Protein AF-A0A0K8VCQ6-F1 (afdb_monomer)

Secondary structure (DSSP, 8-state):
--B-----EEETTTS--EE-HHHHHHHHHHHS---S--EE-TT-BTTBEEBSSSS-EESSHHHHHHHHHHHT--TT--S---HHHHHHHHHSSPPPEEEEETTT-BEESSHHHHHHHHHHTTTT--S-EEEEES--EEE-SSSSBEES-HHHHHHHHHTT-GGGSB-TTT--B-SSHHHHHHHHHHH-TTGGGGHHHHS-HHHHHHHHTTPEEE-TTSBEEEGGGGTTSTHHHHTTHHHHHHHHHHHHHHHHS-------HHHHHHHHHHHTTTS-SS------S-SSGGGSSS-----S---------------

InterPro domains:
  IPR013087 Zinc finger C2H2-type [PS00028] (11-32)
  IPR013087 Zinc finger C2H2-type [SM00355] (9-32)
  IPR013087 Zinc finger C2H2-type [SM00355] (49-73)
  IPR013087 Zinc finger C2H2-type [SM00355] (138-160)

Sequence (315 aa):
MRFRISTQLKCAHCLSFVGNSLQLMEHMKEMHKATKYLAADPHATAAGLTCGHCPYRGQTLPHLAQHTARLRHKPFDLKTMSVAQLEKLKTIGTPLSYVQCLSCMELLADQSAFEEHVLERANECDMKSQKIVNKLIYACAFCPYSSQHEMAVLRHMIDHYSGFKRCCFCTQPQTTFNGYMQHCYSDHREEIKKFCTIYTIMEISKFLQQMLLIFPNGLTMDLYNLRLTNCLKEYGNKHIKQLYEEIQKTSQQPPIPRLSLGRLVAKKCSEAKISSAVTPQSASASTAAALQLAGNNVKDLQTVFKAQKIMKRRS

Foldseek 3Di:
DADEDFQWWAAQPPRPDIGGLVVNVVCCCPVVVDPDDATFPNPADQCWGAGSQERDIDNHPVVRRVVCVVVVDDRLAHHEDDPVNVVVVLVPDDFAKWKAFPQQRAIHRDDVRLVVVCVVVVVRGDPDIDIDTQAKKKAAPPDRHIDSDLLVNLQVLQQVDPCQQAAPPPRHGDRGNVRSLLCCVVPPVPVLVCVCVVVPLVNSLCSSQQMWIQHRNNHIDRSVSCVRYPVNVVPDPVSSVVVVVVSVVSSVDNDPPVPPVVVVVVVVVVVVVVPPPDDDDDDDDPPVVVPVVPDDDPDPDPDDDDDDDDDDDDD

Mean predicted aligned error: 13.1 Å

pLDDT: mean 80.37, std 21.18, range [28.33, 97.38]

Organism: Bactrocera latifrons (NCBI:txid174628)

Solvent-accessible surface area (backbone atoms only — not comparable to full-atom values): 18448 Å² total; per-residue (Å²): 122,81,43,66,89,72,59,68,28,13,36,60,88,75,64,76,50,73,34,34,46,68,56,44,53,51,48,36,41,73,79,63,67,45,91,68,88,67,52,13,26,68,83,41,47,89,90,37,38,26,39,39,46,36,92,53,74,26,75,42,63,69,53,44,50,51,50,36,62,73,74,57,68,55,74,68,40,40,37,74,49,51,60,70,56,55,55,51,59,45,65,49,76,69,68,43,57,34,26,30,36,68,61,70,30,31,74,28,71,34,70,68,55,42,54,53,51,29,65,79,33,58,92,72,32,61,96,48,66,44,81,46,65,67,48,65,33,30,29,40,76,86,51,68,40,39,33,78,45,60,64,60,35,53,60,56,47,50,47,69,38,67,77,41,37,27,42,92,86,78,59,51,78,30,80,31,51,69,53,36,51,54,48,36,57,73,78,33,62,77,62,42,78,45,45,66,76,72,60,34,70,70,59,56,44,62,58,60,27,50,33,29,40,36,34,18,40,32,40,46,44,47,49,50,31,30,68,73,22,70,38,26,63,78,50,58,48,58,54,50,51,52,51,49,52,52,53,51,50,56,62,70,44,74,75,76,74,80,67,46,63,65,58,57,49,52,49,50,59,54,52,57,70,70,55,81,68,81,85,90,79,88,85,75,97,68,70,70,72,74,62,70,79,64,86,71,88,89,75,89,89,85,83,81,92,76,89,76,88,81,80,89,79,86,134

Radius of gyration: 29.13 Å; Cα contacts (8 Å, |Δi|>4): 419; chains: 1; bounding box: 84×54×76 Å

Nearest PDB structures (foldseek):
  8ffz-assembly1_A  TM=1.278E-01  e=2.497E-02  Saccharomyces cerevisiae

Structure (mmCIF, N/CA/C/O backbone):
data_AF-A0A0K8VCQ6-F1
#
_entry.id   AF-A0A0K8VCQ6-F1
#
loop_
_atom_site.group_PDB
_atom_site.id
_atom_site.type_symbol
_atom_site.label_atom_id
_atom_site.label_alt_id
_atom_site.label_comp_id
_atom_site.label_asym_id
_atom_site.label_entity_id
_atom_site.label_seq_id
_atom_site.pdbx_PDB_ins_code
_atom_site.Cartn_x
_atom_site.Cartn_y
_atom_site.Cartn_z
_atom_site.occupancy
_atom_site.B_iso_or_equiv
_atom_site.auth_seq_id
_atom_site.auth_comp_id
_atom_site.auth_asym_id
_atom_site.auth_atom_id
_atom_site.pdbx_PDB_model_num
ATOM 1 N N . MET A 1 1 ? 10.731 -9.929 15.401 1.00 45.09 1 MET A N 1
ATOM 2 C CA . MET A 1 1 ? 9.258 -9.917 15.581 1.00 45.09 1 MET A CA 1
ATOM 3 C C . MET A 1 1 ? 8.675 -8.786 14.744 1.00 45.09 1 MET A C 1
ATOM 5 O O . MET A 1 1 ? 9.206 -7.687 14.816 1.00 45.09 1 MET A O 1
ATOM 9 N N . ARG A 1 2 ? 7.646 -9.038 13.920 1.00 55.59 2 ARG A N 1
ATOM 10 C CA . ARG A 1 2 ? 6.935 -7.980 13.177 1.00 55.59 2 ARG A CA 1
ATOM 11 C C . ARG A 1 2 ? 5.748 -7.516 14.014 1.00 55.59 2 ARG A C 1
ATOM 13 O O . ARG A 1 2 ? 4.859 -8.314 14.300 1.00 55.59 2 ARG A O 1
ATOM 20 N N . PHE A 1 3 ? 5.740 -6.249 14.405 1.00 66.06 3 PHE A N 1
ATOM 21 C CA . PHE A 1 3 ? 4.627 -5.660 15.144 1.00 66.06 3 PHE A CA 1
ATOM 22 C C . PHE A 1 3 ? 3.585 -5.125 14.157 1.00 66.06 3 PHE A C 1
ATOM 24 O O . PHE A 1 3 ? 3.922 -4.679 13.057 1.00 66.06 3 PHE A O 1
ATOM 31 N N . ARG A 1 4 ? 2.309 -5.168 14.541 1.00 68.62 4 ARG A N 1
ATOM 32 C CA . ARG A 1 4 ? 1.199 -4.561 13.794 1.00 68.62 4 ARG A CA 1
ATOM 33 C C . ARG A 1 4 ? 0.378 -3.693 14.737 1.00 68.62 4 ARG A C 1
ATOM 35 O O . ARG A 1 4 ? 0.205 -4.046 15.901 1.00 68.62 4 ARG A O 1
ATOM 42 N N . ILE A 1 5 ? -0.147 -2.577 14.234 1.00 73.00 5 ILE A N 1
ATOM 43 C CA . ILE A 1 5 ? -1.121 -1.785 14.992 1.00 73.00 5 ILE A CA 1
ATOM 44 C C . ILE A 1 5 ? -2.417 -2.592 15.084 1.00 73.00 5 ILE A C 1
ATOM 46 O O . ILE A 1 5 ? -2.983 -2.989 14.068 1.00 73.00 5 ILE A O 1
ATOM 50 N N . SER A 1 6 ? -2.887 -2.807 16.309 1.00 77.88 6 SER A N 1
ATOM 51 C CA . SER A 1 6 ? -4.156 -3.466 16.598 1.00 77.88 6 SER A CA 1
ATOM 52 C C . SER A 1 6 ? -5.080 -2.473 17.296 1.00 77.88 6 SER A C 1
ATOM 54 O O . SER A 1 6 ? -5.104 -2.391 18.524 1.00 77.88 6 SER A O 1
ATOM 56 N N . THR A 1 7 ? -5.817 -1.681 16.515 1.00 83.38 7 THR A N 1
ATOM 57 C CA . THR A 1 7 ? -6.813 -0.743 17.049 1.00 83.38 7 THR A CA 1
ATOM 58 C C . THR A 1 7 ? -7.951 -1.498 17.714 1.00 83.38 7 THR A C 1
ATOM 60 O O . THR A 1 7 ? -8.548 -2.374 17.091 1.00 83.38 7 THR A O 1
ATOM 63 N N . GLN A 1 8 ? -8.273 -1.133 18.954 1.00 91.69 8 GLN A N 1
ATOM 64 C CA . GLN A 1 8 ? -9.484 -1.610 19.613 1.00 91.69 8 GLN A CA 1
ATOM 65 C C . GLN A 1 8 ? -10.698 -0.921 18.991 1.00 91.69 8 GLN A C 1
ATOM 67 O O . GLN A 1 8 ? -10.687 0.289 18.763 1.00 91.69 8 GLN A O 1
ATOM 72 N N . LEU A 1 9 ? -11.733 -1.700 18.711 1.00 94.06 9 LEU A N 1
ATOM 73 C CA . LEU A 1 9 ? -12.961 -1.279 18.058 1.00 94.06 9 LEU A CA 1
ATOM 74 C C . LEU A 1 9 ? -14.146 -1.942 18.749 1.00 94.06 9 LEU A C 1
ATOM 76 O O . LEU A 1 9 ? -14.058 -3.075 19.223 1.00 94.06 9 LEU A O 1
ATOM 80 N N . LYS A 1 10 ? -15.270 -1.232 18.786 1.00 95.56 10 LYS A N 1
ATOM 81 C CA . LYS A 1 10 ? -16.504 -1.707 19.407 1.00 95.56 10 LYS A CA 1
ATOM 82 C C . LYS A 1 10 ? -17.510 -2.135 18.354 1.00 95.56 10 LYS A C 1
ATOM 84 O O . LYS A 1 10 ? -17.654 -1.478 17.320 1.00 95.56 10 LYS A O 1
ATOM 89 N N . CYS A 1 11 ? -18.250 -3.203 18.632 1.00 95.75 11 CYS A N 1
ATOM 90 C CA . CYS A 1 11 ? -19.367 -3.591 17.781 1.00 95.75 11 CYS A CA 1
ATOM 91 C C . CYS A 1 11 ? -20.496 -2.561 17.887 1.00 95.75 11 CYS A C 1
ATOM 93 O O . CYS A 1 11 ? -21.057 -2.352 18.960 1.00 95.75 11 CYS A O 1
ATOM 95 N N . ALA A 1 12 ? -20.851 -1.933 16.764 1.00 93.88 12 ALA A N 1
ATOM 96 C CA . ALA A 1 12 ? -21.907 -0.922 16.727 1.00 93.88 12 ALA A CA 1
ATOM 97 C C . ALA A 1 12 ? -23.315 -1.505 16.946 1.00 93.88 12 ALA A C 1
ATOM 99 O O . ALA A 1 12 ? -24.211 -0.771 17.351 1.00 93.88 12 ALA A O 1
ATOM 100 N N . HIS A 1 13 ? -23.512 -2.801 16.677 1.00 93.19 13 HIS A N 1
ATOM 101 C CA . HIS A 1 13 ? -24.811 -3.467 16.799 1.00 93.19 13 HIS A CA 1
ATOM 102 C C . HIS A 1 13 ? -25.181 -3.766 18.254 1.00 93.19 13 HIS A C 1
ATOM 104 O O . HIS A 1 13 ? -26.282 -3.434 18.680 1.00 93.19 13 HIS A O 1
ATOM 110 N N . CYS A 1 14 ? -24.279 -4.400 19.008 1.00 94.00 14 CYS A N 1
ATOM 111 C CA . CYS A 1 14 ? -24.556 -4.834 20.381 1.00 94.00 14 CYS A CA 1
ATOM 112 C C . CYS A 1 14 ? -23.955 -3.923 21.452 1.00 94.00 14 CYS A C 1
ATOM 114 O O . CYS A 1 14 ? -24.396 -3.970 22.595 1.00 94.00 14 CYS A O 1
ATOM 116 N N . LEU A 1 15 ? -22.924 -3.136 21.115 1.00 93.62 15 LEU A N 1
ATOM 117 C CA . LEU A 1 15 ? -22.140 -2.330 22.056 1.00 93.62 15 LEU A CA 1
ATOM 118 C C . LEU A 1 15 ? -21.528 -3.119 23.236 1.00 93.62 15 LEU A C 1
ATOM 120 O O . LEU A 1 15 ? -20.970 -2.506 24.143 1.00 93.62 15 LEU A O 1
ATOM 124 N N . SER A 1 16 ? -21.584 -4.451 23.235 1.00 94.06 16 SER A N 1
ATOM 125 C CA . SER A 1 16 ? -21.020 -5.303 24.289 1.00 94.06 16 SER A CA 1
ATOM 126 C C . SER A 1 16 ? -19.643 -5.857 23.926 1.00 94.06 16 SER A C 1
ATOM 128 O O . SER A 1 16 ? -18.835 -6.123 24.809 1.00 94.06 16 SER A O 1
ATOM 130 N N . PHE A 1 17 ? -19.350 -5.989 22.632 1.00 96.56 17 PHE A N 1
ATOM 131 C CA . PHE A 1 17 ? -18.080 -6.515 22.147 1.00 96.56 17 PHE A CA 1
ATOM 132 C C . PHE A 1 17 ? -17.056 -5.408 21.872 1.00 96.56 17 PHE A C 1
ATOM 134 O O . PHE A 1 17 ? -17.358 -4.444 21.160 1.00 96.56 17 PHE A O 1
ATOM 141 N N . VAL A 1 18 ? -15.831 -5.594 22.373 1.00 96.62 18 VAL A N 1
ATOM 142 C CA . VAL A 1 18 ? -14.643 -4.793 22.048 1.00 96.62 18 VAL A CA 1
ATOM 143 C C . VAL A 1 18 ? -13.507 -5.739 21.673 1.00 96.62 18 VAL A C 1
ATOM 145 O O . VAL A 1 18 ? -13.220 -6.685 22.401 1.00 96.62 18 VAL A O 1
ATOM 148 N N . GLY A 1 19 ? -12.860 -5.475 20.545 1.00 93.69 19 GLY A N 1
ATOM 149 C CA . GLY A 1 19 ? -11.722 -6.255 20.075 1.00 93.69 19 GLY A CA 1
ATOM 150 C C . GLY A 1 19 ? -11.008 -5.563 18.925 1.00 93.69 19 GLY A C 1
ATOM 151 O O . GLY A 1 19 ? -11.364 -4.453 18.528 1.00 93.69 19 GLY A O 1
ATOM 152 N N . ASN A 1 20 ? -9.995 -6.213 18.364 1.00 92.06 20 ASN A N 1
ATOM 153 C CA . ASN A 1 20 ? -9.339 -5.701 17.166 1.00 92.06 20 ASN A CA 1
ATOM 154 C C . ASN A 1 20 ? -10.209 -5.881 15.910 1.00 92.06 20 ASN A C 1
ATOM 156 O O . ASN A 1 20 ? -11.249 -6.538 15.935 1.00 92.06 20 ASN A O 1
ATOM 160 N N . SER A 1 21 ? -9.771 -5.325 14.783 1.00 89.50 21 SER A N 1
ATOM 161 C CA . SER A 1 21 ? -10.557 -5.320 13.547 1.00 89.50 21 SER A CA 1
ATOM 162 C C . SER A 1 21 ? -10.862 -6.709 12.978 1.00 89.50 21 SER A C 1
ATOM 164 O O . SER A 1 21 ? -11.920 -6.892 12.381 1.00 89.50 21 SER A O 1
ATOM 166 N N . LEU A 1 22 ? -9.969 -7.689 13.163 1.00 91.00 22 LEU A N 1
ATOM 167 C CA . LEU A 1 22 ? -10.209 -9.075 12.743 1.00 91.00 22 LEU A CA 1
ATOM 168 C C . LEU A 1 22 ? -11.262 -9.731 13.638 1.00 91.00 22 LEU A C 1
ATOM 170 O O . LEU A 1 22 ? -12.248 -10.262 13.134 1.00 91.00 22 LEU A O 1
ATOM 174 N N . GLN A 1 23 ? -11.093 -9.605 14.955 1.00 94.62 23 GLN A N 1
ATOM 175 C CA . GLN A 1 23 ? -12.024 -10.156 15.940 1.00 94.62 23 GLN A CA 1
ATOM 176 C C . GLN A 1 23 ? -13.418 -9.521 15.813 1.00 94.62 23 GLN A C 1
ATOM 178 O O . GLN A 1 23 ? -14.430 -10.201 15.936 1.00 94.62 23 GLN A O 1
ATOM 183 N N . LEU A 1 24 ? -13.492 -8.221 15.506 1.00 94.62 24 LEU A N 1
ATOM 184 C CA . LEU A 1 24 ? -14.759 -7.535 15.266 1.00 94.62 24 LEU A CA 1
ATOM 185 C C . LEU A 1 24 ? -15.464 -8.047 14.003 1.00 94.62 24 LEU A C 1
ATOM 187 O O . LEU A 1 24 ? -16.683 -8.213 14.014 1.00 94.62 24 LEU A O 1
ATOM 191 N N . MET A 1 25 ? -14.729 -8.298 12.915 1.00 92.50 25 MET A N 1
ATOM 192 C CA . MET A 1 25 ? -15.317 -8.879 11.702 1.00 92.50 25 MET A CA 1
ATOM 193 C C . MET A 1 25 ? -15.907 -10.265 11.963 1.00 92.50 25 MET A C 1
ATOM 195 O O . MET A 1 25 ? -17.018 -10.544 11.512 1.00 92.50 25 MET A O 1
ATOM 199 N N . GLU A 1 26 ? -15.185 -11.103 12.703 1.00 94.56 26 GLU A N 1
ATOM 200 C CA . GLU A 1 26 ? -15.642 -12.433 13.107 1.00 94.56 26 GLU A CA 1
ATOM 201 C C . GLU A 1 26 ? -16.894 -12.344 13.987 1.00 94.56 26 GLU A C 1
ATOM 203 O O . GLU A 1 26 ? -17.943 -12.874 13.619 1.00 94.56 26 GLU A O 1
ATOM 208 N N . HIS A 1 27 ? -16.845 -11.538 15.051 1.00 95.88 27 HIS A N 1
ATOM 209 C CA . HIS A 1 27 ? -17.986 -11.284 15.929 1.00 95.88 27 HIS A CA 1
ATOM 210 C C . HIS A 1 27 ? -19.238 -10.832 15.157 1.00 95.88 27 HIS A C 1
ATOM 212 O O . HIS A 1 27 ? -20.329 -11.362 15.364 1.00 95.88 27 HIS A O 1
ATOM 218 N N . MET A 1 28 ? -19.102 -9.870 14.238 1.00 94.56 28 MET A N 1
ATOM 219 C CA . MET A 1 28 ? -20.231 -9.381 13.439 1.00 94.56 28 MET A CA 1
ATOM 220 C C . MET A 1 28 ? -20.821 -10.456 12.524 1.00 94.56 28 MET A C 1
ATOM 222 O O . MET A 1 28 ? -22.045 -10.532 12.365 1.00 94.56 28 MET A O 1
ATOM 226 N N . LYS A 1 29 ? -19.968 -11.293 11.929 1.00 94.12 29 LYS A N 1
ATOM 227 C CA . LYS A 1 29 ? -20.404 -12.403 11.081 1.00 94.12 29 LYS A CA 1
ATOM 228 C C . LYS A 1 29 ? -21.163 -13.448 11.897 1.00 94.12 29 LYS A C 1
ATOM 230 O O . LYS A 1 29 ? -22.193 -13.945 11.445 1.00 94.12 29 LYS A O 1
ATOM 235 N N . GLU A 1 30 ? -20.683 -13.775 13.089 1.00 95.38 30 GLU A N 1
ATOM 236 C CA . GLU A 1 30 ? -21.237 -14.856 13.902 1.00 95.38 30 GLU A CA 1
ATOM 237 C C . GLU A 1 30 ? -22.501 -14.445 14.654 1.00 95.38 30 GLU A C 1
ATOM 239 O O . GLU A 1 30 ? -23.522 -15.130 14.531 1.00 95.38 30 GLU A O 1
ATOM 244 N N . MET A 1 31 ? -22.451 -13.305 15.349 1.00 96.38 31 MET A N 1
ATOM 245 C CA . MET A 1 31 ? -23.498 -12.841 16.266 1.00 96.38 31 MET A CA 1
ATOM 246 C C . MET A 1 31 ? -24.594 -12.027 15.585 1.00 96.38 31 MET A C 1
ATOM 248 O O . MET A 1 31 ? -25.734 -12.026 16.043 1.00 96.38 31 MET A O 1
ATOM 252 N N . HIS A 1 32 ? -24.271 -11.324 14.497 1.00 94.38 32 HIS A N 1
ATOM 253 C CA . HIS A 1 32 ? -25.217 -10.430 13.819 1.00 94.38 32 HIS A CA 1
ATOM 254 C C . HIS A 1 32 ? -25.554 -10.864 12.395 1.00 94.38 32 HIS A C 1
ATOM 256 O O . HIS A 1 32 ? -26.384 -10.223 11.752 1.00 94.38 32 HIS A O 1
ATOM 262 N N . LYS A 1 33 ? -24.901 -11.921 11.885 1.00 92.69 33 LYS A N 1
ATOM 263 C CA . LYS A 1 33 ? -24.974 -12.340 10.473 1.00 92.69 33 LYS A CA 1
ATOM 264 C C . LYS A 1 33 ? -24.768 -11.158 9.515 1.00 92.69 33 LYS A C 1
ATOM 266 O O . LYS A 1 33 ? -25.329 -11.111 8.422 1.00 92.69 33 LYS A O 1
ATOM 271 N N . ALA A 1 34 ? -23.972 -10.177 9.945 1.00 87.12 34 ALA A N 1
ATOM 272 C CA . ALA A 1 34 ? -23.783 -8.941 9.213 1.00 87.12 34 ALA A CA 1
ATOM 273 C C . ALA A 1 34 ? -22.836 -9.177 8.034 1.00 87.12 34 ALA A C 1
ATOM 275 O O . ALA A 1 34 ? -21.746 -9.726 8.181 1.00 87.12 34 ALA A O 1
ATOM 276 N N . THR A 1 35 ? -23.248 -8.723 6.854 1.00 83.19 35 THR A N 1
ATOM 277 C CA . THR A 1 35 ? -22.442 -8.791 5.623 1.00 83.19 35 THR A CA 1
ATOM 278 C C . THR A 1 35 ? -21.594 -7.542 5.405 1.00 83.19 35 THR A C 1
ATOM 280 O O . THR A 1 35 ? -20.693 -7.538 4.567 1.00 83.19 35 THR A O 1
ATOM 283 N N . LYS A 1 36 ? -21.879 -6.464 6.143 1.00 86.62 36 LYS A N 1
ATOM 284 C CA . LYS A 1 36 ? -21.204 -5.170 6.023 1.00 86.62 36 LYS A CA 1
ATOM 285 C C . LYS A 1 36 ? -20.385 -4.884 7.270 1.00 86.62 36 LYS A C 1
ATOM 287 O O . LYS A 1 36 ? -20.850 -5.082 8.387 1.00 86.62 36 LYS A O 1
ATOM 292 N N . TYR A 1 37 ? -19.182 -4.369 7.049 1.00 89.94 37 TYR A N 1
ATOM 293 C CA . TYR A 1 37 ? -18.290 -3.959 8.120 1.00 89.94 37 TYR A CA 1
ATOM 294 C C . TYR A 1 37 ? -18.778 -2.666 8.786 1.00 89.94 37 TYR A C 1
ATOM 296 O O . TYR A 1 37 ? -19.051 -1.679 8.096 1.00 89.94 37 TYR A O 1
ATOM 304 N N . LEU A 1 38 ? -18.865 -2.667 10.118 1.00 92.88 38 LEU A N 1
ATOM 305 C CA . LEU A 1 38 ? -19.266 -1.510 10.903 1.00 92.88 38 LEU A CA 1
ATOM 306 C C . LEU A 1 38 ? -18.558 -1.497 12.259 1.00 92.88 38 LEU A C 1
ATOM 308 O O . LEU A 1 38 ? -18.701 -2.421 13.054 1.00 92.88 38 LEU A O 1
ATOM 312 N N . ALA A 1 39 ? -17.835 -0.419 12.544 1.00 94.06 39 ALA A N 1
ATOM 313 C CA . ALA A 1 39 ? -17.108 -0.268 13.796 1.00 94.06 39 ALA A CA 1
ATOM 314 C C . ALA A 1 39 ? -17.457 1.046 14.484 1.00 94.06 39 ALA A C 1
ATOM 316 O O . ALA A 1 39 ? -17.461 2.120 13.866 1.00 94.06 39 ALA A O 1
ATOM 317 N N . ALA A 1 40 ? -17.713 0.948 15.782 1.00 94.56 40 ALA A N 1
ATOM 318 C CA . ALA A 1 40 ? -17.836 2.082 16.674 1.00 94.56 40 ALA A CA 1
ATOM 319 C C . ALA A 1 40 ? -16.538 2.282 17.467 1.00 94.56 40 ALA A C 1
ATOM 321 O O . ALA A 1 40 ? -15.698 1.386 17.581 1.00 94.56 40 ALA A O 1
ATOM 322 N N . ASP A 1 41 ? -16.371 3.481 18.011 1.00 93.00 41 ASP A N 1
ATOM 323 C CA . ASP A 1 41 ? -15.310 3.770 18.971 1.00 93.00 41 ASP A CA 1
ATOM 324 C C . ASP A 1 41 ? -15.420 2.867 20.217 1.00 93.00 41 ASP A C 1
ATOM 326 O O . ASP A 1 41 ? -16.543 2.597 20.658 1.00 93.00 41 ASP A O 1
ATOM 330 N N . PRO A 1 42 ? -14.298 2.437 20.829 1.00 92.06 42 PRO A N 1
ATOM 331 C CA . PRO A 1 42 ? -14.297 1.682 22.090 1.00 92.06 42 PRO A CA 1
ATOM 332 C C . PRO A 1 42 ? -15.149 2.299 23.206 1.00 92.06 42 PRO A C 1
ATOM 334 O O . PRO A 1 42 ? -15.750 1.583 24.010 1.00 92.06 42 PRO A O 1
ATOM 337 N N . HIS A 1 43 ? -15.247 3.626 23.234 1.00 90.56 43 HIS A N 1
ATOM 338 C CA . HIS A 1 43 ? -15.989 4.384 24.233 1.00 90.56 43 HIS A CA 1
ATOM 339 C C . HIS A 1 43 ? -17.411 4.754 23.785 1.00 90.56 43 HIS A C 1
ATOM 341 O O . HIS A 1 43 ? -18.108 5.464 24.506 1.00 90.56 43 HIS A O 1
ATOM 347 N N . ALA A 1 44 ? -17.875 4.285 22.620 1.00 90.50 44 ALA A N 1
ATOM 348 C CA . ALA A 1 44 ? -19.241 4.530 22.165 1.00 90.50 44 ALA A CA 1
ATOM 349 C C . ALA A 1 44 ? -20.277 3.909 23.119 1.00 90.50 44 ALA A C 1
ATOM 351 O O . ALA A 1 44 ? -20.092 2.805 23.650 1.00 90.50 44 ALA A O 1
ATOM 352 N N . THR A 1 45 ? -21.389 4.617 23.305 1.00 88.62 45 THR A N 1
ATOM 353 C CA . THR A 1 45 ? -22.510 4.220 24.168 1.00 88.62 45 THR A CA 1
ATOM 354 C C . THR A 1 45 ? -23.824 4.294 23.393 1.00 88.62 45 THR A C 1
ATOM 356 O O . THR A 1 45 ? -23.872 4.828 22.285 1.00 88.62 45 THR A O 1
ATOM 359 N N . ALA A 1 46 ? -24.912 3.786 23.978 1.00 83.81 46 ALA A N 1
ATOM 360 C CA . ALA A 1 46 ? -26.240 3.865 23.366 1.00 83.81 46 ALA A CA 1
ATOM 361 C C . ALA A 1 46 ? -26.704 5.319 23.131 1.00 83.81 46 ALA A C 1
ATOM 363 O O . ALA A 1 46 ? -27.431 5.583 22.181 1.00 83.81 46 ALA A O 1
ATOM 364 N N . ALA A 1 47 ? -26.235 6.265 23.953 1.00 81.62 47 ALA A N 1
ATOM 365 C CA . ALA A 1 47 ? -26.529 7.692 23.816 1.00 81.62 47 ALA A CA 1
ATOM 366 C C . ALA A 1 47 ? -25.644 8.410 22.774 1.00 81.62 47 ALA A C 1
ATOM 368 O O . ALA A 1 47 ? -25.879 9.575 22.459 1.00 81.62 47 ALA A O 1
ATOM 369 N N . GLY A 1 48 ? -24.612 7.744 22.240 1.00 82.12 48 GLY A N 1
ATOM 370 C CA . GLY A 1 48 ? -23.667 8.345 21.302 1.00 82.12 48 GLY A CA 1
ATOM 371 C C . GLY A 1 48 ? -22.856 7.307 20.531 1.00 82.12 48 GLY A C 1
ATOM 372 O O . GLY A 1 48 ? -21.823 6.823 21.003 1.00 82.12 48 GLY A O 1
ATOM 373 N N . LEU A 1 49 ? -23.286 7.022 19.299 1.00 89.38 49 LEU A N 1
ATOM 374 C CA . LEU A 1 49 ? -22.602 6.126 18.368 1.00 89.38 49 LEU A CA 1
ATOM 375 C C . LEU A 1 49 ? -21.549 6.901 17.575 1.00 89.38 49 LEU A C 1
ATOM 377 O O . LEU A 1 49 ? -21.832 7.560 16.574 1.00 89.38 49 LEU A O 1
ATOM 381 N N . THR A 1 50 ? -20.298 6.822 18.016 1.00 92.81 50 THR A N 1
ATOM 382 C CA . THR A 1 50 ? -19.181 7.457 17.307 1.00 92.81 50 THR A CA 1
ATOM 383 C C . THR A 1 50 ? -18.443 6.446 16.437 1.00 92.81 50 THR A C 1
ATOM 385 O O . THR A 1 50 ? -18.312 5.278 16.799 1.00 92.81 50 THR A O 1
ATOM 388 N N . CYS A 1 51 ? -17.985 6.879 15.262 1.00 92.81 51 CYS A N 1
ATOM 389 C CA . CYS A 1 51 ? -17.309 6.004 14.310 1.00 92.81 51 CYS A CA 1
ATOM 390 C C . CYS A 1 51 ? -15.957 5.527 14.849 1.00 92.81 51 CYS A C 1
ATOM 392 O O . CYS A 1 51 ? -15.194 6.321 15.392 1.00 92.81 51 CYS A O 1
ATOM 394 N N . GLY A 1 52 ? -15.632 4.248 14.650 1.00 91.81 52 GLY A N 1
ATOM 395 C CA . GLY A 1 52 ? -14.337 3.673 15.025 1.00 91.81 52 GLY A CA 1
ATOM 396 C C . GLY A 1 52 ? -13.159 4.126 14.154 1.00 91.81 52 GLY A C 1
ATOM 397 O O . GLY A 1 52 ? -12.023 3.885 14.535 1.00 91.81 52 GLY A O 1
ATOM 398 N N . HIS A 1 53 ? -13.408 4.810 13.028 1.00 90.56 53 HIS A N 1
ATOM 399 C CA . HIS A 1 53 ? -12.392 5.155 12.015 1.00 90.56 53 HIS A CA 1
ATOM 400 C C . HIS A 1 53 ? -12.323 6.638 11.643 1.00 90.56 53 HIS A C 1
ATOM 402 O O . HIS A 1 53 ? -11.497 7.023 10.822 1.00 90.56 53 HIS A O 1
ATOM 408 N N . CYS A 1 54 ? -13.170 7.495 12.214 1.00 88.44 54 CYS A N 1
ATOM 409 C CA . CYS A 1 54 ? -13.016 8.943 12.068 1.00 88.44 54 CYS A CA 1
ATOM 410 C C . CYS A 1 54 ? -13.777 9.701 13.174 1.00 88.44 54 CYS A C 1
ATOM 412 O O . CYS A 1 54 ? -14.528 9.083 13.933 1.00 88.44 54 CYS A O 1
ATOM 414 N N . PRO A 1 55 ? -13.650 11.037 13.262 1.00 89.00 55 PRO A N 1
ATOM 415 C CA . PRO A 1 55 ? -14.338 11.847 14.274 1.00 89.00 55 PRO A CA 1
ATOM 416 C C . PRO A 1 55 ? -15.875 11.911 14.168 1.00 89.00 55 PRO A C 1
ATOM 418 O O . PRO A 1 55 ? -16.503 12.569 14.995 1.00 89.00 55 PRO A O 1
ATOM 421 N N . TYR A 1 56 ? -16.495 11.271 13.169 1.00 91.38 56 TYR A N 1
ATOM 422 C CA . TYR A 1 56 ? -17.945 11.315 12.966 1.00 91.38 56 TYR A CA 1
ATOM 423 C C . TYR A 1 56 ? -18.725 10.778 14.172 1.00 91.38 56 TYR A C 1
ATOM 425 O O . TYR A 1 56 ? -18.395 9.730 14.741 1.00 91.38 56 TYR A O 1
ATOM 433 N N . ARG A 1 57 ? -19.809 11.480 14.516 1.00 92.06 57 ARG A N 1
ATOM 434 C CA . ARG A 1 57 ? -20.759 11.099 15.561 1.00 92.06 57 ARG A CA 1
ATOM 435 C C . ARG A 1 57 ? -22.149 10.964 14.950 1.00 92.06 57 ARG A C 1
ATOM 437 O O . ARG A 1 57 ? -22.654 11.908 14.352 1.00 92.06 57 ARG A O 1
ATOM 444 N N . GLY A 1 58 ? -22.741 9.787 15.104 1.00 87.00 58 GLY A N 1
ATOM 445 C CA . GLY A 1 58 ? -24.123 9.498 14.757 1.00 87.00 58 GLY A CA 1
ATOM 446 C C . GLY A 1 58 ? -24.954 9.254 16.014 1.00 87.00 58 GLY A C 1
ATOM 447 O O . GLY A 1 58 ? -24.442 8.863 17.061 1.00 87.00 58 GLY A O 1
ATOM 448 N N . GLN A 1 59 ? -26.258 9.484 15.904 1.00 85.94 59 GLN A N 1
ATOM 449 C CA . GLN A 1 59 ? -27.207 9.197 16.986 1.00 85.94 59 GLN A CA 1
ATOM 450 C C . GLN A 1 59 ? -27.736 7.760 16.936 1.00 85.94 59 GLN A C 1
ATOM 452 O O . GLN A 1 59 ? -28.190 7.234 17.942 1.00 85.94 59 GLN A O 1
ATOM 457 N N . THR A 1 60 ? -27.689 7.117 15.767 1.00 90.31 60 THR A N 1
ATOM 458 C CA . THR A 1 60 ? -28.312 5.811 15.537 1.00 90.31 60 THR A CA 1
ATOM 459 C C . THR A 1 60 ? -27.408 4.910 14.703 1.00 90.31 60 THR A C 1
ATOM 461 O O . THR A 1 60 ? -26.517 5.371 13.979 1.00 90.31 60 THR A O 1
ATOM 464 N N . LEU A 1 61 ? -27.659 3.603 14.782 1.00 91.88 61 LEU A N 1
ATOM 465 C CA . LEU A 1 61 ? -26.956 2.601 13.987 1.00 91.88 61 LEU A CA 1
ATOM 466 C C . LEU A 1 61 ? -27.098 2.845 12.467 1.00 91.88 61 LEU A C 1
ATOM 468 O O . LEU A 1 61 ? -26.071 2.816 11.783 1.00 91.88 61 LEU A O 1
ATOM 472 N N . PRO A 1 62 ? -28.292 3.169 11.917 1.00 93.06 62 PRO A N 1
ATOM 473 C CA . PRO A 1 62 ? -28.434 3.531 10.506 1.00 93.06 62 PRO A CA 1
ATOM 474 C C . PRO A 1 62 ? -27.565 4.716 10.073 1.00 93.06 62 PRO A C 1
ATOM 476 O O . PRO A 1 62 ? -26.942 4.648 9.014 1.00 93.06 62 PRO A O 1
ATOM 479 N N . HIS A 1 63 ? -27.455 5.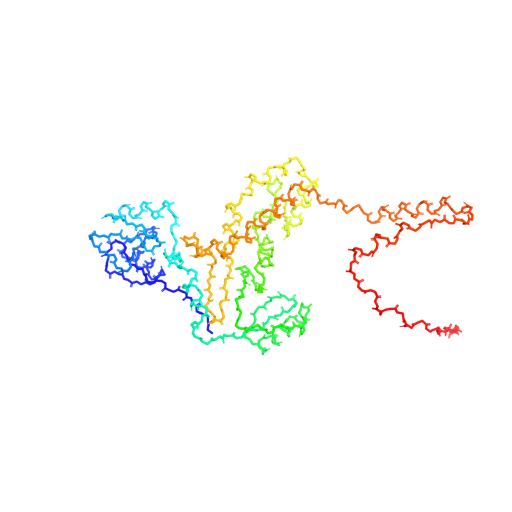768 10.895 1.00 92.62 63 HIS A N 1
ATOM 480 C CA . HIS A 1 63 ? -26.585 6.910 10.587 1.00 92.62 63 HIS A CA 1
ATOM 481 C C . HIS A 1 63 ? -25.117 6.484 10.486 1.00 92.62 63 HIS A C 1
ATOM 483 O O . HIS A 1 63 ? -24.419 6.854 9.538 1.00 92.62 63 HIS A O 1
ATOM 489 N N . LEU A 1 64 ? -24.651 5.651 11.422 1.00 92.94 64 LEU A N 1
ATOM 490 C CA . LEU A 1 64 ? -23.278 5.156 11.401 1.00 92.94 64 LEU A CA 1
ATOM 491 C C . LEU A 1 64 ? -23.018 4.209 10.216 1.00 92.94 64 LEU A C 1
ATOM 493 O O . LEU A 1 64 ? -21.951 4.275 9.599 1.00 92.94 64 LEU A O 1
ATOM 497 N N . ALA A 1 65 ? -23.988 3.364 9.860 1.00 92.62 65 ALA A N 1
ATOM 498 C CA . ALA A 1 65 ? -23.904 2.470 8.708 1.00 92.62 65 ALA A CA 1
ATOM 499 C C . ALA A 1 65 ? -23.845 3.251 7.385 1.00 92.62 65 ALA A C 1
ATOM 501 O O . ALA A 1 65 ? -22.982 2.984 6.545 1.00 92.62 65 ALA A O 1
ATOM 502 N N . GLN A 1 66 ? -24.706 4.260 7.221 1.00 93.88 66 GLN A N 1
ATOM 503 C CA . GLN A 1 66 ? -24.708 5.139 6.051 1.00 93.88 66 GLN A CA 1
ATOM 504 C C . GLN A 1 66 ? -23.381 5.896 5.924 1.00 93.88 66 GLN A C 1
ATOM 506 O O . GLN A 1 66 ? -22.785 5.937 4.846 1.00 93.88 66 GLN A O 1
ATOM 511 N N . HIS A 1 67 ? -22.887 6.453 7.030 1.00 93.31 67 HIS A N 1
ATOM 512 C CA . HIS A 1 67 ? -21.591 7.119 7.083 1.00 93.31 67 HIS A CA 1
ATOM 513 C C . HIS A 1 67 ? -20.445 6.185 6.662 1.00 93.31 67 HIS A C 1
ATOM 515 O O . HIS A 1 67 ? -19.634 6.536 5.802 1.00 93.31 67 HIS A O 1
ATOM 521 N N . THR A 1 68 ? -20.411 4.979 7.231 1.00 92.00 68 THR A N 1
ATOM 522 C CA . THR A 1 68 ? -19.374 3.974 6.966 1.00 92.00 68 THR A CA 1
ATOM 523 C C . THR A 1 68 ? -19.373 3.527 5.509 1.00 92.00 68 THR A C 1
ATOM 525 O O . THR A 1 68 ? -18.308 3.430 4.903 1.00 92.00 68 THR A O 1
ATOM 528 N N . ALA A 1 69 ? -20.551 3.342 4.909 1.00 91.50 69 ALA A N 1
ATOM 529 C CA . ALA A 1 69 ? -20.682 3.036 3.488 1.00 91.50 69 ALA A CA 1
ATOM 530 C C . ALA A 1 69 ? -20.232 4.207 2.595 1.00 91.50 69 ALA A C 1
ATOM 532 O O . ALA A 1 69 ? -19.540 3.989 1.600 1.00 91.50 69 ALA A O 1
ATOM 533 N N . ARG A 1 70 ? -20.572 5.451 2.963 1.00 91.50 70 ARG A N 1
ATOM 534 C CA . ARG A 1 70 ? -20.208 6.658 2.202 1.00 91.50 70 ARG A CA 1
ATOM 535 C C . ARG A 1 70 ? -18.698 6.902 2.189 1.00 91.50 70 ARG A C 1
ATOM 537 O O . ARG A 1 70 ? -18.145 7.156 1.123 1.00 91.50 70 ARG A O 1
ATOM 544 N N . LEU A 1 71 ? -18.032 6.815 3.344 1.00 89.31 71 LEU A N 1
ATOM 545 C CA . LEU A 1 71 ? -16.569 6.963 3.446 1.00 89.31 71 LEU A CA 1
ATOM 546 C C . LEU A 1 71 ? -15.799 5.674 3.128 1.00 89.31 71 LEU A C 1
ATOM 548 O O . LEU A 1 71 ? -14.572 5.694 2.983 1.00 89.31 71 LEU A O 1
ATOM 552 N N . ARG A 1 72 ? -16.530 4.565 2.965 1.00 89.38 72 ARG A N 1
ATOM 553 C CA . ARG A 1 72 ? -16.012 3.228 2.670 1.00 89.38 72 ARG A CA 1
ATOM 554 C C . ARG A 1 72 ? -14.955 2.795 3.684 1.00 89.38 72 ARG A C 1
ATOM 556 O O . ARG A 1 72 ? -13.878 2.382 3.259 1.00 89.38 72 ARG A O 1
ATOM 563 N N . HIS A 1 73 ? -15.207 2.957 4.989 1.00 89.56 73 HIS A N 1
ATOM 564 C CA . HIS A 1 73 ? -14.236 2.564 6.027 1.00 89.56 73 HIS A CA 1
ATOM 565 C C . HIS A 1 73 ? -13.858 1.086 5.906 1.00 89.56 73 HIS A C 1
ATOM 567 O O . HIS A 1 73 ? -14.666 0.254 5.490 1.00 89.56 73 HIS A O 1
ATOM 573 N N . LYS A 1 74 ? -12.623 0.772 6.282 1.00 87.25 74 LYS A N 1
ATOM 574 C CA . LYS A 1 74 ? -12.027 -0.558 6.256 1.00 87.25 74 LYS A CA 1
ATOM 575 C C . LYS A 1 74 ? -11.526 -0.954 7.648 1.00 87.25 74 LYS A C 1
ATOM 577 O O . LYS A 1 74 ? -11.182 -0.075 8.435 1.00 87.25 74 LYS A O 1
ATOM 582 N N . PRO A 1 75 ? -11.397 -2.266 7.922 1.00 85.56 75 PRO A N 1
ATOM 583 C CA . PRO A 1 75 ? -10.939 -2.794 9.207 1.00 85.56 75 PRO A CA 1
ATOM 584 C C . PRO A 1 75 ? -9.684 -2.122 9.782 1.00 85.56 75 PRO A C 1
ATOM 586 O O . PRO A 1 75 ? -9.622 -1.875 10.980 1.00 85.56 75 PRO A O 1
ATOM 589 N N . PHE A 1 76 ? -8.706 -1.776 8.948 1.00 85.31 76 PHE A N 1
ATOM 590 C CA . PHE A 1 76 ? -7.411 -1.250 9.397 1.00 85.31 76 PHE A CA 1
ATOM 591 C C . PHE A 1 76 ? -7.256 0.270 9.253 1.00 85.31 76 PHE A C 1
ATOM 593 O O . PHE A 1 76 ? -6.156 0.788 9.437 1.00 85.31 76 PHE A O 1
ATOM 600 N N . ASP A 1 77 ? -8.334 0.996 8.941 1.00 86.69 77 ASP A N 1
ATOM 601 C CA . ASP A 1 77 ? -8.272 2.456 8.895 1.00 86.69 77 ASP A CA 1
ATOM 602 C C . ASP A 1 77 ? -8.026 3.032 10.294 1.00 86.69 77 ASP A C 1
ATOM 604 O O . ASP A 1 77 ? -8.743 2.718 11.250 1.00 86.69 77 ASP A O 1
ATOM 608 N N . LEU A 1 78 ? -7.054 3.934 10.416 1.00 84.19 78 LEU A N 1
ATOM 609 C CA . LEU A 1 78 ? -6.759 4.595 11.685 1.00 84.19 78 LEU A CA 1
ATOM 610 C C . LEU A 1 78 ? -7.628 5.848 11.875 1.00 84.19 78 LEU A C 1
ATOM 612 O O . LEU A 1 78 ? -7.638 6.744 11.034 1.00 84.19 78 LEU A O 1
ATOM 616 N N . LYS A 1 79 ? -8.333 5.922 13.016 1.00 78.62 79 LYS A N 1
ATOM 617 C CA . LYS A 1 79 ? -9.304 6.984 13.346 1.00 78.62 79 LYS A CA 1
ATOM 618 C C . LYS A 1 79 ? -8.719 8.383 13.413 1.00 78.62 79 LYS A C 1
ATOM 620 O O . LYS A 1 79 ? -9.302 9.337 12.902 1.00 78.62 79 LYS A O 1
ATOM 625 N N . THR A 1 80 ? -7.588 8.489 14.088 1.00 73.38 80 THR A N 1
ATOM 626 C CA . THR A 1 80 ? -6.850 9.725 14.311 1.00 73.38 80 THR A CA 1
ATOM 627 C C . THR A 1 80 ? -5.427 9.336 14.653 1.00 73.38 80 THR A C 1
ATOM 629 O O . THR A 1 80 ? -5.197 8.643 15.642 1.00 73.38 80 THR A O 1
ATOM 632 N N . MET A 1 81 ? -4.483 9.791 13.843 1.00 77.69 81 MET A N 1
ATOM 633 C CA . MET A 1 81 ? -3.071 9.760 14.176 1.00 77.69 81 MET A CA 1
ATOM 634 C C . MET A 1 81 ? -2.491 11.103 13.760 1.00 77.69 81 MET A C 1
ATOM 636 O O . MET A 1 81 ? -2.679 11.534 12.620 1.00 77.69 81 MET A O 1
ATOM 640 N N . SER A 1 82 ? -1.880 11.803 14.709 1.00 81.62 82 SER A N 1
ATOM 641 C CA . SER A 1 82 ? -1.071 12.977 14.412 1.00 81.62 82 SER A CA 1
ATOM 642 C C . SER A 1 82 ? 0.331 12.542 14.007 1.00 81.62 82 SER A C 1
ATOM 644 O O . SER A 1 82 ? 0.792 11.449 14.337 1.00 81.62 82 SER A O 1
ATOM 646 N N . VAL A 1 83 ? 1.040 13.428 13.320 1.00 80.75 83 VAL A N 1
ATOM 647 C CA . VAL A 1 83 ? 2.435 13.197 12.928 1.00 80.75 83 VAL A CA 1
ATOM 648 C C . VAL A 1 83 ? 3.294 12.977 14.167 1.00 80.75 83 VAL A C 1
ATOM 650 O O . VAL A 1 83 ? 4.057 12.023 14.214 1.00 80.75 83 VAL A O 1
ATOM 653 N N . ALA A 1 84 ? 3.076 13.762 15.225 1.00 82.88 84 ALA A N 1
ATOM 654 C CA . ALA A 1 84 ? 3.757 13.580 16.505 1.00 82.88 84 ALA A CA 1
ATOM 655 C C . ALA A 1 84 ? 3.501 12.194 17.127 1.00 82.88 84 ALA A C 1
ATOM 657 O O . ALA A 1 84 ? 4.414 11.588 17.686 1.00 82.88 84 ALA A O 1
ATOM 658 N N . GLN A 1 85 ? 2.278 11.663 17.017 1.00 83.38 85 GLN A N 1
ATOM 659 C CA . GLN A 1 85 ? 1.973 10.304 17.472 1.00 83.38 85 GLN A CA 1
ATOM 660 C C . GLN A 1 85 ? 2.687 9.253 16.616 1.00 83.38 85 GLN A C 1
ATOM 662 O O . GLN A 1 85 ? 3.223 8.297 17.169 1.00 83.38 85 GLN A O 1
ATOM 667 N N . LEU A 1 86 ? 2.749 9.445 15.297 1.00 81.62 86 LEU A N 1
ATOM 668 C CA . LEU A 1 86 ? 3.475 8.553 14.394 1.00 81.62 86 LEU A CA 1
ATO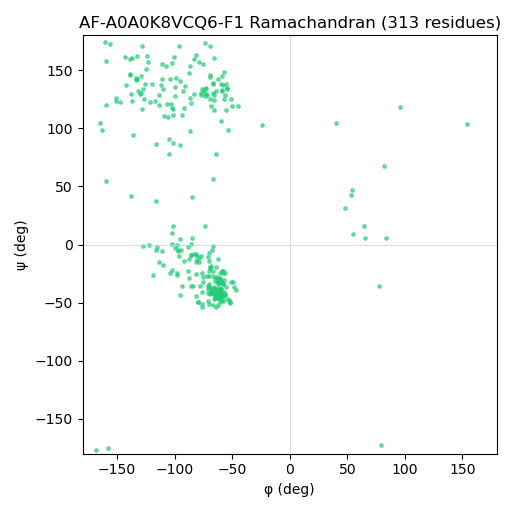M 669 C C . LEU A 1 86 ? 4.992 8.573 14.648 1.00 81.62 86 LEU A C 1
ATOM 671 O O . LEU A 1 86 ? 5.619 7.517 14.670 1.00 81.62 86 LEU A O 1
ATOM 675 N N . GLU A 1 87 ? 5.576 9.745 14.910 1.00 83.75 87 GLU A N 1
ATOM 676 C CA . GLU A 1 87 ? 6.979 9.866 15.323 1.00 83.75 87 GLU A CA 1
ATOM 677 C C . GLU A 1 87 ? 7.228 9.169 16.659 1.00 83.75 87 GLU A C 1
ATOM 679 O O . GLU A 1 87 ? 8.195 8.424 16.793 1.00 83.75 87 GLU A O 1
ATOM 684 N N . LYS A 1 88 ? 6.323 9.326 17.632 1.00 85.12 88 LYS A N 1
ATOM 685 C CA . LYS A 1 88 ? 6.410 8.596 18.901 1.00 85.12 88 LYS A CA 1
ATOM 686 C C . LYS A 1 88 ? 6.355 7.083 18.682 1.00 85.12 88 LYS A C 1
ATOM 688 O O . LYS A 1 88 ? 7.094 6.357 19.330 1.00 85.12 88 LYS A O 1
ATOM 693 N N . LEU A 1 89 ? 5.536 6.589 17.751 1.00 81.31 89 LEU A N 1
ATOM 694 C CA . LEU A 1 89 ? 5.502 5.159 17.422 1.00 81.31 89 LEU A CA 1
ATOM 695 C C . LEU A 1 89 ? 6.841 4.642 16.874 1.00 81.31 89 LEU A C 1
ATOM 697 O O . LEU A 1 89 ? 7.149 3.477 17.106 1.00 81.31 89 LEU A O 1
ATOM 701 N N . LYS A 1 90 ? 7.654 5.471 16.200 1.00 82.50 90 LYS A N 1
ATOM 702 C CA . LYS A 1 90 ? 9.001 5.074 15.738 1.00 82.50 90 LYS A CA 1
ATOM 703 C C . LYS A 1 90 ? 9.971 4.811 16.884 1.00 82.50 90 LYS A C 1
ATOM 705 O O . LYS A 1 90 ? 10.907 4.041 16.694 1.00 82.50 90 LYS A O 1
ATOM 710 N N . THR A 1 91 ? 9.769 5.453 18.035 1.00 82.19 91 THR A N 1
ATOM 711 C CA . THR A 1 91 ? 10.708 5.409 19.165 1.00 82.19 91 THR A CA 1
ATOM 712 C C . THR A 1 91 ? 10.343 4.376 20.228 1.00 82.19 91 THR A C 1
ATOM 714 O O . THR A 1 91 ? 11.105 4.178 21.170 1.00 82.19 91 THR A O 1
ATOM 717 N N . ILE A 1 92 ? 9.193 3.706 20.105 1.00 83.75 92 ILE A N 1
ATOM 718 C CA . ILE A 1 92 ? 8.775 2.673 21.060 1.00 83.75 92 ILE A CA 1
ATOM 719 C C . ILE A 1 92 ? 9.594 1.400 20.849 1.00 83.75 92 ILE A C 1
ATOM 721 O O . ILE A 1 92 ? 9.647 0.880 19.738 1.00 83.75 92 ILE A O 1
ATOM 725 N N . GLY A 1 93 ? 10.121 0.843 21.939 1.00 82.31 93 GLY A N 1
ATOM 726 C CA . GLY A 1 93 ? 10.865 -0.415 21.927 1.00 82.31 93 GLY A CA 1
ATOM 727 C C . GLY A 1 93 ? 12.310 -0.252 21.455 1.00 82.31 93 GLY A C 1
ATOM 728 O O . GLY A 1 93 ? 12.811 0.856 21.278 1.00 82.31 93 GLY A O 1
ATOM 729 N N . THR A 1 94 ? 12.993 -1.380 21.274 1.00 85.00 94 THR A N 1
ATOM 730 C CA . THR A 1 94 ? 14.388 -1.396 20.827 1.00 85.00 94 THR A CA 1
ATOM 731 C C . THR A 1 94 ? 14.456 -1.282 19.302 1.00 85.00 94 THR A C 1
ATOM 733 O O . THR A 1 94 ? 13.791 -2.065 18.616 1.00 85.00 94 THR A O 1
ATOM 736 N N . PRO A 1 95 ? 15.258 -0.355 18.746 1.00 86.31 95 PRO A N 1
ATOM 737 C CA . PRO A 1 95 ? 15.488 -0.295 17.309 1.00 86.31 95 PRO A CA 1
ATOM 738 C C . PRO A 1 95 ? 16.077 -1.606 16.786 1.00 86.31 95 PRO A C 1
ATOM 740 O O . PRO A 1 95 ? 17.041 -2.135 17.337 1.00 86.31 95 PRO A O 1
ATOM 743 N N . LEU A 1 96 ? 15.508 -2.106 15.697 1.00 89.31 96 LEU A N 1
ATOM 744 C CA . LEU A 1 96 ? 16.012 -3.255 14.964 1.00 89.31 96 LEU A CA 1
ATOM 745 C C . LEU A 1 96 ? 17.049 -2.802 13.931 1.00 89.31 96 LEU A C 1
ATOM 747 O O . LEU A 1 96 ? 17.032 -1.669 13.434 1.00 89.31 96 LEU A O 1
ATOM 751 N N . SER A 1 97 ? 17.955 -3.716 13.601 1.00 92.44 97 SER A N 1
ATOM 752 C CA . SER A 1 97 ? 18.854 -3.593 12.460 1.00 92.44 97 SER A CA 1
ATOM 753 C C . SER A 1 97 ? 18.475 -4.614 11.406 1.00 92.44 97 SER A C 1
ATOM 755 O O . SER A 1 97 ? 18.162 -5.744 11.758 1.00 92.44 97 SER A O 1
ATOM 757 N N . TYR A 1 98 ? 18.571 -4.223 10.144 1.00 94.50 98 TYR A N 1
ATOM 758 C CA . TYR A 1 98 ? 18.340 -5.086 8.995 1.00 94.50 98 TYR A CA 1
ATOM 759 C C . TYR A 1 98 ? 19.563 -5.082 8.083 1.00 94.50 98 TYR A C 1
ATOM 761 O O . TYR A 1 98 ? 20.388 -4.163 8.136 1.00 94.50 98 TYR A O 1
ATOM 769 N N . VAL A 1 99 ? 19.648 -6.080 7.213 1.00 96.25 99 VAL A N 1
ATOM 770 C CA . VAL A 1 99 ? 20.633 -6.137 6.131 1.00 96.25 99 VAL A CA 1
ATOM 771 C C . VAL A 1 99 ? 19.877 -6.114 4.810 1.00 96.25 99 VAL A C 1
ATOM 773 O O . VAL A 1 99 ? 18.985 -6.921 4.594 1.00 96.25 99 VAL A O 1
ATOM 776 N N . GLN A 1 100 ? 20.185 -5.160 3.939 1.00 96.88 100 GLN A N 1
ATOM 777 C CA . GLN A 1 100 ? 19.598 -5.059 2.607 1.00 96.88 100 GLN A CA 1
ATOM 778 C C . GLN A 1 100 ? 20.564 -5.635 1.572 1.00 96.88 100 GLN A C 1
ATOM 780 O O . GLN A 1 100 ? 21.718 -5.209 1.518 1.00 96.88 100 GLN A O 1
ATOM 785 N N . CYS A 1 101 ? 20.094 -6.560 0.736 1.00 97.06 101 CYS A N 1
ATOM 786 C CA . CYS A 1 101 ? 20.849 -7.030 -0.426 1.00 97.06 101 CYS A CA 1
ATOM 787 C C . CYS A 1 101 ? 20.846 -5.947 -1.512 1.00 97.06 101 CYS A C 1
ATOM 789 O O . CYS A 1 101 ? 19.783 -5.463 -1.890 1.00 97.06 101 CYS A O 1
ATOM 791 N N . LEU A 1 102 ? 22.011 -5.558 -2.033 1.00 95.75 102 LEU A N 1
ATOM 792 C CA . LEU A 1 102 ? 22.109 -4.489 -3.038 1.00 95.75 102 LEU A CA 1
ATOM 793 C C . LEU A 1 102 ? 21.905 -4.978 -4.478 1.00 95.75 102 LEU A C 1
ATOM 795 O O . LEU A 1 102 ? 21.766 -4.155 -5.380 1.00 95.75 102 LEU A O 1
ATOM 799 N N . SER A 1 103 ? 21.850 -6.296 -4.692 1.00 95.00 103 SER A N 1
ATOM 800 C CA . SER A 1 103 ? 21.520 -6.888 -5.993 1.00 95.00 103 SER A CA 1
ATOM 801 C C . SER A 1 103 ? 20.012 -6.897 -6.260 1.00 95.00 103 SER A C 1
ATOM 803 O O . SER A 1 103 ? 19.559 -6.442 -7.308 1.00 95.00 103 SER A O 1
ATOM 805 N N . CYS A 1 104 ? 19.215 -7.380 -5.302 1.00 94.44 104 CYS A N 1
ATOM 806 C CA . CYS A 1 104 ? 17.765 -7.549 -5.459 1.00 94.44 104 CYS A CA 1
ATOM 807 C C . CYS A 1 104 ? 16.924 -6.580 -4.607 1.00 94.44 104 CYS A C 1
ATOM 809 O O . CYS A 1 104 ? 15.701 -6.539 -4.750 1.00 94.44 104 CYS A O 1
ATOM 811 N N . MET A 1 105 ? 17.566 -5.784 -3.742 1.00 96.56 105 MET A N 1
ATOM 812 C CA . MET A 1 105 ? 16.939 -4.828 -2.818 1.00 96.56 105 MET A CA 1
ATOM 813 C C . MET A 1 105 ? 16.043 -5.463 -1.738 1.00 96.56 105 MET A C 1
ATOM 815 O O . MET A 1 105 ? 15.255 -4.765 -1.091 1.00 96.56 105 MET A O 1
ATOM 819 N N . GLU A 1 106 ? 16.164 -6.771 -1.509 1.00 95.88 106 GLU A N 1
ATOM 820 C CA . GLU A 1 106 ? 15.455 -7.485 -0.445 1.00 95.88 106 GLU A CA 1
ATOM 821 C C . GLU A 1 106 ? 15.971 -7.095 0.949 1.00 95.88 106 GLU A C 1
ATOM 823 O O . GLU A 1 106 ? 17.158 -6.809 1.128 1.00 95.88 106 GLU A O 1
ATOM 828 N N . LEU A 1 107 ? 15.065 -7.063 1.935 1.00 95.50 107 LEU A N 1
ATOM 829 C CA . LEU A 1 107 ? 15.374 -6.753 3.331 1.00 95.50 107 LEU A CA 1
ATOM 830 C C . LEU A 1 107 ? 15.424 -8.025 4.184 1.00 95.50 107 LEU A C 1
ATOM 832 O O . LEU A 1 107 ? 14.406 -8.687 4.384 1.00 95.50 107 LEU A O 1
ATOM 836 N N . LEU A 1 108 ? 16.592 -8.305 4.748 1.00 95.38 108 LEU A N 1
ATOM 837 C CA . LEU A 1 108 ? 16.892 -9.481 5.551 1.00 95.38 108 LEU A CA 1
ATOM 838 C C . LEU A 1 108 ? 17.019 -9.097 7.031 1.00 95.38 108 LEU A C 1
ATOM 840 O O . LEU A 1 108 ? 17.325 -7.951 7.381 1.00 95.38 108 LEU A O 1
ATOM 844 N N . ALA A 1 109 ? 16.753 -10.064 7.910 1.00 92.00 109 ALA A N 1
ATOM 845 C CA . ALA A 1 109 ? 16.740 -9.845 9.356 1.00 92.00 109 ALA A CA 1
ATOM 846 C C . ALA A 1 109 ? 18.133 -9.519 9.915 1.00 92.00 109 ALA A C 1
ATOM 848 O O . ALA A 1 109 ? 18.260 -8.648 10.772 1.00 92.00 109 ALA A O 1
ATOM 849 N N . ASP A 1 110 ? 19.167 -10.191 9.416 1.00 94.25 110 ASP A N 1
ATOM 850 C CA . ASP A 1 110 ? 20.546 -10.059 9.873 1.00 94.25 110 ASP A CA 1
ATOM 851 C C . ASP A 1 110 ? 21.538 -10.524 8.790 1.00 94.25 110 ASP A C 1
ATOM 853 O O . ASP A 1 110 ? 21.165 -10.790 7.645 1.00 94.25 110 ASP A O 1
ATOM 857 N N . GLN A 1 111 ? 22.822 -10.547 9.150 1.00 95.50 111 GLN A N 1
ATOM 858 C CA . GLN A 1 111 ? 23.913 -10.919 8.254 1.00 95.50 111 GLN A CA 1
ATOM 859 C C . GLN A 1 111 ? 23.875 -12.407 7.877 1.00 95.50 111 GLN A C 1
ATOM 861 O O . GLN A 1 111 ? 24.123 -12.732 6.720 1.00 95.50 111 GLN A O 1
ATOM 866 N N . SER A 1 112 ? 23.508 -13.290 8.808 1.00 95.88 112 SER A N 1
ATOM 867 C CA . SER A 1 112 ? 23.406 -14.728 8.545 1.00 95.88 112 SER A CA 1
ATOM 868 C C . SER A 1 112 ? 22.310 -15.023 7.519 1.00 95.88 112 SER A C 1
ATOM 870 O O . SER A 1 112 ? 22.541 -15.753 6.561 1.00 95.88 112 SER A O 1
ATOM 872 N N . ALA A 1 113 ? 21.147 -14.377 7.657 1.00 96.25 113 ALA A N 1
ATOM 873 C CA . ALA A 1 113 ? 20.063 -14.475 6.682 1.00 96.25 113 ALA A CA 1
ATOM 874 C C . ALA A 1 113 ? 20.457 -13.921 5.299 1.00 96.25 113 ALA A C 1
ATOM 876 O O . ALA A 1 113 ? 19.981 -14.404 4.275 1.00 96.25 113 ALA A O 1
ATOM 877 N N . PHE A 1 114 ? 21.321 -12.901 5.247 1.00 97.12 114 PHE A N 1
ATOM 878 C CA . PHE A 1 114 ? 21.860 -12.391 3.984 1.00 97.12 114 PHE A CA 1
ATOM 879 C C . PHE A 1 114 ? 22.817 -13.386 3.316 1.00 97.12 114 PHE A C 1
ATOM 881 O O . PHE A 1 114 ? 22.747 -13.576 2.104 1.00 97.12 114 PHE A O 1
ATOM 888 N N . GLU A 1 115 ? 23.690 -14.033 4.084 1.00 95.94 115 GLU A N 1
ATOM 889 C CA . GLU A 1 115 ? 24.619 -15.040 3.561 1.00 95.94 115 GLU A CA 1
ATOM 890 C C . GLU A 1 115 ? 23.872 -16.248 2.988 1.00 95.94 115 GLU A C 1
ATOM 892 O O . GLU A 1 115 ? 24.159 -16.667 1.867 1.00 95.94 115 GLU A O 1
ATOM 897 N N . GLU A 1 116 ? 22.855 -16.741 3.699 1.00 95.81 116 GLU A N 1
ATOM 898 C CA . GLU A 1 116 ? 21.958 -17.791 3.206 1.00 95.81 116 GLU A CA 1
ATOM 899 C C . GLU A 1 116 ? 21.241 -17.358 1.916 1.00 95.81 116 GLU A C 1
ATOM 901 O O . GLU A 1 116 ? 21.292 -18.066 0.911 1.00 95.81 116 GLU A O 1
ATOM 906 N N . HIS A 1 117 ? 20.680 -16.144 1.889 1.00 95.50 117 HIS A N 1
ATOM 907 C CA . HIS A 1 117 ? 20.021 -15.581 0.708 1.00 95.50 117 HIS A CA 1
ATOM 908 C C . HIS A 1 117 ? 20.930 -15.536 -0.534 1.00 95.50 117 HIS A C 1
ATOM 910 O O . HIS A 1 117 ? 20.489 -15.872 -1.636 1.00 95.50 117 HIS A O 1
ATOM 916 N N . VAL A 1 118 ? 22.194 -15.118 -0.390 1.00 96.00 118 VAL A N 1
ATOM 917 C CA . VAL A 1 118 ? 23.131 -15.062 -1.526 1.00 96.00 118 VAL A CA 1
ATOM 918 C C . VAL A 1 118 ? 23.516 -16.463 -1.997 1.00 96.00 118 VAL A C 1
ATOM 920 O O . VAL A 1 118 ? 23.636 -16.677 -3.202 1.00 96.00 118 VAL A O 1
ATOM 923 N N . LEU A 1 119 ? 23.662 -17.429 -1.086 1.00 94.94 119 LEU A N 1
ATOM 924 C CA . LEU A 1 119 ? 23.934 -18.823 -1.448 1.00 94.94 119 LEU A CA 1
ATOM 925 C C . LEU A 1 119 ? 22.770 -19.445 -2.230 1.00 94.94 119 LEU A C 1
ATOM 927 O O . LEU A 1 119 ? 22.995 -20.076 -3.263 1.00 94.94 119 LEU A O 1
ATOM 931 N N . GLU A 1 120 ? 21.532 -19.220 -1.789 1.00 94.94 120 GLU A N 1
ATOM 932 C CA . GLU A 1 120 ? 20.330 -19.698 -2.483 1.00 94.94 120 GLU A CA 1
ATOM 933 C C . GLU A 1 120 ? 20.144 -19.042 -3.859 1.00 94.94 120 GLU A C 1
ATOM 935 O O . GLU A 1 120 ? 19.620 -19.661 -4.788 1.00 94.94 120 GLU A O 1
ATOM 940 N N . ARG A 1 121 ? 20.592 -17.789 -4.013 1.00 93.00 121 ARG A N 1
ATOM 941 C CA . ARG A 1 121 ? 20.425 -16.981 -5.232 1.00 93.00 121 ARG A CA 1
ATOM 942 C C . ARG A 1 121 ? 21.754 -16.633 -5.896 1.00 93.00 121 ARG A C 1
ATOM 944 O O . ARG A 1 121 ? 21.890 -15.549 -6.462 1.00 93.00 121 ARG A O 1
ATOM 951 N N . ALA A 1 122 ? 22.711 -17.561 -5.894 1.00 89.31 122 ALA A N 1
ATOM 952 C CA . ALA A 1 122 ? 24.085 -17.323 -6.355 1.00 89.31 122 ALA A CA 1
ATOM 953 C C . ALA A 1 122 ? 24.205 -16.802 -7.806 1.00 89.31 122 ALA A C 1
ATOM 955 O O . ALA A 1 122 ? 25.185 -16.147 -8.150 1.00 89.31 122 ALA A O 1
ATOM 956 N N . ASN A 1 123 ? 23.207 -17.065 -8.660 1.00 91.25 123 ASN A N 1
ATOM 957 C CA . ASN A 1 123 ? 23.169 -16.582 -10.048 1.00 91.25 123 ASN A CA 1
ATOM 958 C C . ASN A 1 123 ? 22.532 -15.188 -10.210 1.00 91.25 123 ASN A C 1
ATOM 960 O O . ASN A 1 123 ? 22.612 -14.600 -11.286 1.00 91.25 123 ASN A O 1
ATOM 964 N N . GLU A 1 124 ? 21.865 -14.677 -9.175 1.00 90.88 124 GLU A N 1
ATOM 965 C CA . GLU A 1 124 ? 21.074 -13.440 -9.220 1.00 90.88 124 GLU A CA 1
ATOM 966 C C . GLU A 1 124 ? 21.599 -12.369 -8.259 1.00 90.88 124 GLU A C 1
ATOM 968 O O . GLU A 1 124 ? 21.377 -11.181 -8.491 1.00 90.88 124 GLU A O 1
ATOM 973 N N . CYS A 1 125 ? 22.272 -12.775 -7.179 1.00 93.50 125 CYS A N 1
ATOM 974 C CA . CYS A 1 125 ? 22.715 -11.890 -6.111 1.00 93.50 125 CYS A CA 1
ATOM 975 C C . CYS A 1 125 ? 24.218 -12.010 -5.856 1.00 93.50 125 CYS A C 1
ATOM 977 O O . CYS A 1 125 ? 24.777 -13.102 -5.810 1.00 93.50 125 CYS A O 1
ATOM 979 N N . ASP A 1 126 ? 24.862 -10.862 -5.657 1.00 92.31 126 ASP A N 1
ATOM 980 C CA . ASP A 1 126 ? 26.242 -10.760 -5.196 1.00 92.31 126 ASP A CA 1
ATOM 981 C C . ASP A 1 126 ? 26.331 -10.549 -3.674 1.00 92.31 126 ASP A C 1
ATOM 983 O O . ASP A 1 126 ? 25.346 -10.279 -2.988 1.00 92.31 126 ASP A O 1
ATOM 987 N N . MET A 1 127 ? 27.549 -10.630 -3.133 1.00 92.25 127 MET A N 1
ATOM 988 C CA . MET A 1 127 ? 27.823 -10.422 -1.703 1.00 92.25 127 MET A CA 1
ATOM 989 C C . MET A 1 127 ? 27.740 -8.945 -1.262 1.00 92.25 127 MET A C 1
ATOM 991 O O . MET A 1 127 ? 28.237 -8.597 -0.190 1.00 92.25 127 MET A O 1
ATOM 995 N N . LYS A 1 128 ? 27.145 -8.042 -2.059 1.00 95.19 128 LYS A N 1
ATOM 996 C CA . LYS A 1 128 ? 27.013 -6.631 -1.675 1.00 95.19 128 LYS A CA 1
ATOM 997 C C . LYS A 1 128 ? 25.763 -6.419 -0.829 1.00 95.19 128 LYS A C 1
ATOM 999 O O . LYS A 1 128 ? 24.636 -6.625 -1.283 1.00 95.19 128 LYS A O 1
ATOM 1004 N N . SER A 1 129 ? 25.963 -5.903 0.379 1.00 96.44 129 SER A N 1
ATOM 1005 C CA . SER A 1 129 ? 24.881 -5.565 1.298 1.00 96.44 129 SER A CA 1
ATOM 1006 C C . SER A 1 129 ? 25.036 -4.180 1.919 1.00 96.44 129 SER A C 1
ATOM 1008 O O . SER A 1 129 ? 26.108 -3.573 1.919 1.00 96.44 129 SER A O 1
ATOM 1010 N N . GLN A 1 130 ? 23.933 -3.673 2.463 1.00 96.19 130 GLN A N 1
ATOM 1011 C CA . GLN A 1 130 ? 23.895 -2.466 3.274 1.00 96.19 130 GLN A CA 1
ATOM 1012 C C . GLN A 1 130 ? 23.207 -2.761 4.604 1.00 96.19 130 GLN A C 1
ATOM 1014 O O . GLN A 1 130 ? 22.054 -3.188 4.640 1.00 96.19 130 GLN A O 1
ATOM 1019 N N . LYS A 1 131 ? 23.876 -2.460 5.719 1.00 96.19 131 LYS A N 1
ATOM 1020 C CA . LYS A 1 131 ? 23.243 -2.504 7.040 1.00 96.19 131 LYS A CA 1
ATOM 1021 C C . LYS A 1 131 ? 22.371 -1.265 7.247 1.00 96.19 131 LYS A C 1
ATOM 1023 O O . LYS A 1 131 ? 22.838 -0.136 7.100 1.00 96.19 131 LYS A O 1
ATOM 1028 N N . ILE A 1 132 ? 21.118 -1.475 7.634 1.00 94.12 132 ILE A N 1
ATOM 1029 C CA . ILE A 1 132 ? 20.144 -0.420 7.917 1.00 94.12 132 ILE A CA 1
ATOM 1030 C C . ILE A 1 132 ? 19.819 -0.457 9.408 1.00 94.12 132 ILE A C 1
ATOM 1032 O O . ILE A 1 132 ? 19.342 -1.466 9.919 1.00 94.12 132 ILE A O 1
ATOM 1036 N N . VAL A 1 133 ? 20.076 0.642 10.119 1.00 92.50 133 VAL A N 1
ATOM 1037 C CA . VAL A 1 133 ? 19.862 0.735 11.572 1.00 92.50 133 VAL A CA 1
ATOM 1038 C C . VAL A 1 133 ? 19.074 1.988 11.896 1.00 92.50 133 VAL A C 1
ATOM 1040 O O . VAL A 1 133 ? 19.459 3.081 11.487 1.00 92.50 133 VAL A O 1
ATOM 1043 N N . ASN A 1 134 ? 18.001 1.830 12.673 1.00 90.12 134 ASN A N 1
ATOM 1044 C CA . ASN A 1 134 ? 17.182 2.940 13.155 1.00 90.12 134 ASN A CA 1
ATOM 1045 C C . ASN A 1 134 ? 16.683 3.876 12.029 1.00 90.12 134 ASN A C 1
ATOM 1047 O O . ASN A 1 134 ? 16.738 5.103 12.135 1.00 90.12 134 ASN A O 1
ATOM 1051 N N . LYS A 1 135 ? 16.234 3.292 10.911 1.00 91.12 135 LYS A N 1
ATOM 1052 C CA . LYS A 1 135 ? 15.673 4.016 9.761 1.00 91.12 135 LYS A CA 1
ATOM 1053 C C . LYS A 1 135 ? 14.286 3.489 9.417 1.00 91.12 135 LYS A C 1
ATOM 1055 O O . LYS A 1 135 ? 13.988 2.319 9.636 1.00 91.12 135 LYS A O 1
ATOM 1060 N N . LEU A 1 136 ? 13.456 4.373 8.867 1.00 90.56 136 LEU A N 1
ATOM 1061 C CA . LEU A 1 136 ? 12.212 3.996 8.205 1.00 90.56 136 LEU A CA 1
ATOM 1062 C C . LEU A 1 136 ? 12.551 3.365 6.852 1.00 90.56 136 LEU A C 1
ATOM 1064 O O . LEU A 1 136 ? 13.362 3.911 6.103 1.00 90.56 136 LEU A O 1
ATOM 1068 N N . ILE A 1 137 ? 11.922 2.237 6.549 1.00 94.00 137 ILE A N 1
ATOM 1069 C CA . ILE A 1 137 ? 12.106 1.509 5.297 1.00 94.00 137 ILE A CA 1
ATOM 1070 C C . ILE A 1 137 ? 10.760 1.448 4.579 1.00 94.00 137 ILE A C 1
ATOM 1072 O O . ILE A 1 137 ? 9.722 1.208 5.195 1.00 94.00 137 ILE A O 1
ATOM 1076 N N . TYR A 1 138 ? 10.786 1.661 3.271 1.00 94.69 138 TYR A N 1
ATOM 1077 C CA . TYR A 1 138 ? 9.646 1.504 2.381 1.00 94.69 138 TYR A CA 1
ATOM 1078 C C . TYR A 1 138 ? 9.768 0.144 1.693 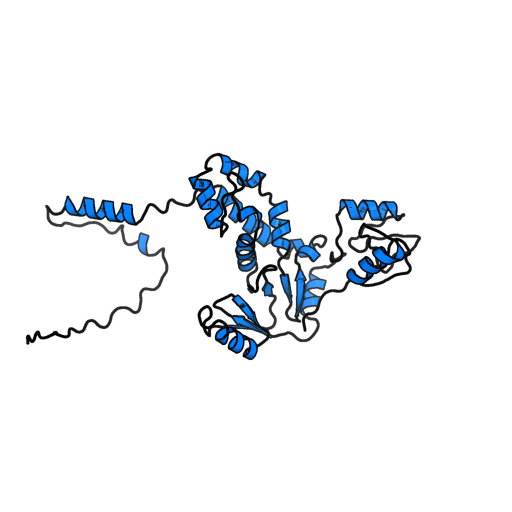1.00 94.69 138 TYR A C 1
ATOM 1080 O O . TYR A 1 138 ? 10.855 -0.227 1.248 1.00 94.69 138 TYR A O 1
ATOM 1088 N N . ALA A 1 139 ? 8.678 -0.608 1.601 1.00 95.75 139 ALA A N 1
ATOM 1089 C CA . ALA A 1 139 ? 8.677 -1.933 0.995 1.00 95.75 139 ALA A CA 1
ATOM 1090 C C . ALA A 1 139 ? 7.503 -2.112 0.030 1.00 95.75 139 ALA A C 1
ATOM 1092 O O . ALA A 1 139 ? 6.394 -1.615 0.251 1.00 95.75 139 ALA A O 1
ATOM 1093 N N . CYS A 1 140 ? 7.770 -2.827 -1.060 1.00 96.56 140 CYS A N 1
ATOM 1094 C CA . CYS A 1 140 ? 6.756 -3.233 -2.015 1.00 96.56 140 CYS A CA 1
ATOM 1095 C C . CYS A 1 140 ? 5.802 -4.235 -1.350 1.00 96.56 140 CYS A C 1
ATOM 1097 O O . CYS A 1 140 ? 6.226 -5.135 -0.631 1.00 96.56 140 CYS A O 1
ATOM 1099 N N . ALA A 1 141 ? 4.502 -4.102 -1.606 1.00 94.94 141 ALA A N 1
ATOM 1100 C CA . ALA A 1 141 ? 3.506 -5.043 -1.092 1.00 94.94 141 ALA A CA 1
ATOM 1101 C C . ALA A 1 141 ? 3.406 -6.342 -1.912 1.00 94.94 141 ALA A C 1
ATOM 1103 O O . ALA A 1 141 ? 2.729 -7.277 -1.494 1.00 94.94 141 ALA A O 1
ATOM 1104 N N . PHE A 1 142 ? 4.050 -6.391 -3.083 1.00 95.31 142 PHE A N 1
ATOM 1105 C CA . PHE A 1 142 ? 3.867 -7.456 -4.076 1.00 95.31 142 PHE A CA 1
ATOM 1106 C C . PHE A 1 142 ? 5.104 -8.333 -4.274 1.00 95.31 142 PHE A C 1
ATOM 1108 O O . PHE A 1 142 ? 5.007 -9.403 -4.865 1.00 95.31 142 PHE A O 1
ATOM 1115 N N . CYS A 1 143 ? 6.269 -7.892 -3.800 1.00 95.62 143 CYS A N 1
ATOM 1116 C CA . CYS A 1 143 ? 7.505 -8.664 -3.857 1.00 95.62 143 CYS A CA 1
ATOM 1117 C C . CYS A 1 143 ? 8.479 -8.203 -2.755 1.00 95.62 143 CYS A C 1
ATOM 1119 O O . CYS A 1 143 ? 8.212 -7.188 -2.109 1.00 95.62 143 CYS A O 1
ATOM 1121 N N . PRO A 1 144 ? 9.616 -8.892 -2.554 1.00 95.56 144 PRO A N 1
ATOM 1122 C CA . PRO A 1 144 ? 10.565 -8.563 -1.486 1.00 95.56 144 PRO A CA 1
ATOM 1123 C C . PRO A 1 144 ? 11.311 -7.221 -1.624 1.00 95.56 144 PRO A C 1
ATOM 1125 O O . PRO A 1 144 ? 12.050 -6.845 -0.715 1.00 95.56 144 PRO A O 1
ATOM 1128 N N . TYR A 1 145 ? 11.133 -6.482 -2.726 1.00 97.38 145 TYR A N 1
ATOM 1129 C CA . TYR A 1 145 ? 11.826 -5.214 -2.977 1.00 97.38 145 TYR A CA 1
ATOM 1130 C C . TYR A 1 145 ? 11.559 -4.169 -1.882 1.00 97.38 145 TYR A C 1
ATOM 1132 O O . TYR A 1 145 ? 10.409 -3.867 -1.544 1.00 97.38 145 TYR A O 1
ATOM 1140 N N . SER A 1 146 ? 12.625 -3.536 -1.394 1.00 96.94 146 SER A N 1
ATOM 1141 C CA . SER A 1 146 ? 12.570 -2.496 -0.365 1.00 96.94 146 SER A CA 1
ATOM 1142 C C . SER A 1 146 ? 13.604 -1.388 -0.592 1.00 96.94 146 SER A C 1
ATOM 1144 O O . SER A 1 146 ? 14.575 -1.551 -1.324 1.00 96.94 146 SER A O 1
ATOM 1146 N N . SER A 1 147 ? 13.416 -0.220 0.019 1.00 96.19 147 SER A N 1
ATOM 1147 C CA . SER A 1 147 ? 14.393 0.872 -0.029 1.00 96.19 147 SER A CA 1
ATOM 1148 C C . SER A 1 147 ? 14.195 1.860 1.117 1.00 96.19 147 SER A C 1
ATOM 1150 O O . SER A 1 147 ? 13.102 2.009 1.656 1.00 96.19 147 SER A O 1
ATOM 1152 N N . GLN A 1 148 ? 15.246 2.611 1.445 1.00 94.12 148 GLN A N 1
ATOM 1153 C CA . GLN A 1 148 ? 15.144 3.806 2.291 1.00 94.12 148 GLN A CA 1
ATOM 1154 C C . GLN A 1 148 ? 14.580 5.017 1.521 1.00 94.12 148 GLN A C 1
ATOM 1156 O O . GLN A 1 148 ? 14.247 6.038 2.121 1.00 94.12 148 GLN A O 1
ATOM 1161 N N . HIS A 1 149 ? 14.450 4.912 0.193 1.00 93.81 149 HIS A N 1
ATOM 1162 C CA . HIS A 1 149 ? 13.921 5.961 -0.671 1.00 93.81 149 HIS A CA 1
ATOM 1163 C C . HIS A 1 149 ? 12.508 5.618 -1.150 1.00 93.81 149 HIS A C 1
ATOM 1165 O O . HIS A 1 149 ? 12.322 4.754 -2.006 1.00 93.81 149 HIS A O 1
ATOM 1171 N N . GLU A 1 150 ? 11.516 6.353 -0.649 1.00 93.56 150 GLU A N 1
ATOM 1172 C CA . GLU A 1 150 ? 10.098 6.171 -0.988 1.00 93.56 150 GLU A CA 1
ATOM 1173 C C . GLU A 1 150 ? 9.839 6.160 -2.503 1.00 93.56 150 GLU A C 1
ATOM 1175 O O . GLU A 1 150 ? 9.241 5.224 -3.029 1.00 93.56 150 GLU A O 1
ATOM 1180 N N . MET A 1 151 ? 10.363 7.154 -3.231 1.00 94.81 151 MET A N 1
ATOM 1181 C CA . MET A 1 151 ? 10.203 7.247 -4.689 1.00 94.81 151 MET A CA 1
ATOM 1182 C C . MET A 1 151 ? 10.732 6.023 -5.443 1.00 94.81 151 MET A C 1
ATOM 1184 O O . MET A 1 151 ? 10.175 5.664 -6.480 1.00 94.81 151 MET A O 1
ATOM 1188 N N . ALA A 1 152 ? 11.789 5.372 -4.947 1.00 95.75 152 ALA A N 1
ATOM 1189 C CA . ALA A 1 152 ? 12.338 4.182 -5.590 1.00 95.75 152 ALA A CA 1
ATOM 1190 C C . ALA A 1 152 ? 11.357 3.003 -5.498 1.00 95.75 152 ALA A C 1
ATOM 1192 O O . ALA A 1 152 ? 11.143 2.304 -6.486 1.00 95.75 152 ALA A O 1
ATOM 1193 N N . VAL A 1 153 ? 10.716 2.819 -4.340 1.00 96.62 153 VAL A N 1
ATOM 1194 C CA . VAL A 1 153 ? 9.696 1.777 -4.142 1.00 96.62 153 VAL A CA 1
ATOM 1195 C C . VAL A 1 153 ? 8.433 2.092 -4.931 1.00 96.62 153 VAL A C 1
ATOM 1197 O O . VAL A 1 153 ? 7.901 1.204 -5.588 1.00 96.62 153 VAL A O 1
ATOM 1200 N N . LEU A 1 154 ? 7.982 3.348 -4.942 1.00 96.06 154 LEU A N 1
ATOM 1201 C CA . LEU A 1 154 ? 6.801 3.745 -5.710 1.00 96.06 154 LEU A CA 1
ATOM 1202 C C . LEU A 1 154 ? 6.987 3.506 -7.217 1.00 96.06 154 LEU A C 1
ATOM 1204 O O . LEU A 1 154 ? 6.107 2.929 -7.851 1.00 96.06 154 LEU A O 1
ATOM 1208 N N . ARG A 1 155 ? 8.142 3.884 -7.788 1.00 95.94 155 ARG A N 1
ATOM 1209 C CA . ARG A 1 155 ? 8.465 3.598 -9.198 1.00 95.94 155 ARG A CA 1
ATOM 1210 C C . ARG A 1 155 ? 8.512 2.098 -9.476 1.00 95.94 155 ARG A C 1
ATOM 1212 O O . ARG A 1 155 ? 7.946 1.660 -10.467 1.00 95.94 155 ARG A O 1
ATOM 1219 N N . HIS A 1 156 ? 9.118 1.316 -8.584 1.00 95.81 156 HIS A N 1
ATOM 1220 C CA . HIS A 1 156 ? 9.113 -0.143 -8.687 1.00 95.81 156 HIS A CA 1
ATOM 1221 C C . HIS A 1 156 ? 7.684 -0.720 -8.652 1.00 95.81 156 HIS A C 1
ATOM 1223 O O . HIS A 1 156 ? 7.340 -1.595 -9.442 1.00 95.81 156 HIS A O 1
ATOM 1229 N N . MET A 1 157 ? 6.819 -0.218 -7.766 1.00 96.25 157 MET A N 1
ATOM 1230 C CA . MET A 1 157 ? 5.438 -0.690 -7.643 1.00 96.25 157 MET A CA 1
ATOM 1231 C C . MET A 1 157 ? 4.619 -0.472 -8.916 1.00 96.25 157 MET A C 1
ATOM 1233 O O . MET A 1 157 ? 3.732 -1.275 -9.190 1.00 96.25 157 MET A O 1
ATOM 1237 N N . ILE A 1 158 ? 4.914 0.557 -9.715 1.00 96.19 158 ILE A N 1
ATOM 1238 C CA . ILE A 1 158 ? 4.225 0.800 -10.991 1.00 96.19 158 ILE A CA 1
ATOM 1239 C C . ILE A 1 158 ? 4.349 -0.387 -11.950 1.00 96.19 158 ILE A C 1
ATOM 1241 O O . ILE A 1 158 ? 3.382 -0.698 -12.645 1.00 96.19 158 ILE A O 1
ATOM 1245 N N . ASP A 1 159 ? 5.466 -1.114 -11.936 1.00 93.81 159 ASP A N 1
ATOM 1246 C CA . ASP A 1 159 ? 5.613 -2.311 -12.766 1.00 93.81 159 ASP A CA 1
ATOM 1247 C C . ASP A 1 159 ? 4.708 -3.463 -12.310 1.00 93.81 159 ASP A C 1
ATOM 1249 O O . ASP A 1 159 ? 4.415 -4.351 -13.107 1.00 93.81 159 ASP A O 1
ATOM 1253 N N . HIS A 1 160 ? 4.197 -3.449 -11.077 1.00 95.19 160 HIS A N 1
ATOM 1254 C CA . HIS A 1 160 ? 3.195 -4.410 -10.594 1.00 95.19 160 HIS A CA 1
ATOM 1255 C C . HIS A 1 160 ? 1.756 -4.003 -10.920 1.00 95.19 160 HIS A C 1
ATOM 1257 O O . HIS A 1 160 ? 0.837 -4.800 -10.727 1.00 95.19 160 HIS A O 1
ATOM 1263 N N . TYR A 1 161 ? 1.527 -2.785 -11.416 1.00 95.62 161 TYR A N 1
ATOM 1264 C CA . TYR A 1 161 ? 0.180 -2.300 -11.682 1.00 95.62 161 TYR A CA 1
ATOM 1265 C C . TYR A 1 161 ? -0.486 -3.096 -12.811 1.00 95.62 161 TYR A C 1
ATOM 1267 O O . TYR A 1 161 ? -0.057 -3.053 -13.965 1.00 95.62 161 TYR A O 1
ATOM 1275 N N . SER A 1 162 ? -1.569 -3.810 -12.489 1.00 91.62 162 SER A N 1
ATOM 1276 C CA . SER A 1 162 ? -2.254 -4.704 -13.432 1.00 91.62 162 SER A CA 1
ATOM 1277 C C . SER A 1 162 ? -2.792 -3.979 -14.666 1.00 91.62 162 SER A C 1
ATOM 1279 O O . SER A 1 162 ? -2.774 -4.553 -15.755 1.00 91.62 162 SER A O 1
ATOM 1281 N N . GLY A 1 163 ? -3.189 -2.709 -14.527 1.00 91.06 163 GLY A N 1
ATOM 1282 C CA . GLY A 1 163 ? -3.625 -1.876 -15.649 1.00 91.06 163 GLY A CA 1
ATOM 1283 C C . GLY A 1 163 ? -2.543 -1.677 -16.715 1.00 91.06 163 GLY A C 1
ATOM 1284 O O . GLY A 1 163 ? -2.870 -1.491 -17.878 1.00 91.06 163 GLY A O 1
ATOM 1285 N N . PHE A 1 164 ? -1.259 -1.802 -16.361 1.00 93.69 164 PHE A N 1
ATOM 1286 C CA . PHE A 1 164 ? -0.151 -1.723 -17.317 1.00 93.69 164 PHE A CA 1
ATOM 1287 C C . PHE A 1 164 ? 0.365 -3.085 -17.775 1.00 93.69 164 PHE A C 1
ATOM 1289 O O . PHE A 1 164 ? 1.268 -3.130 -18.601 1.00 93.69 164 PHE A O 1
ATOM 1296 N N . LYS A 1 165 ? -0.192 -4.203 -17.292 1.00 93.12 165 LYS A N 1
ATOM 1297 C CA . LYS A 1 165 ? 0.201 -5.547 -17.751 1.00 93.12 165 LYS A CA 1
ATOM 1298 C C . LYS A 1 165 ? -0.421 -5.931 -19.088 1.00 93.12 165 LYS A C 1
ATOM 1300 O O . LYS A 1 165 ? 0.020 -6.893 -19.712 1.00 93.12 165 LYS A O 1
ATOM 1305 N N . ARG A 1 166 ? -1.451 -5.210 -19.532 1.00 93.94 166 ARG A N 1
ATOM 1306 C CA . ARG A 1 166 ? -2.086 -5.390 -20.841 1.00 93.94 166 ARG A CA 1
ATOM 1307 C C . ARG A 1 166 ? -2.478 -4.033 -21.397 1.00 93.94 166 ARG A C 1
ATOM 1309 O O . ARG A 1 166 ? -3.024 -3.222 -20.662 1.00 93.94 166 ARG A O 1
ATOM 1316 N N . CYS A 1 167 ? -2.234 -3.803 -22.682 1.00 94.50 167 CYS A N 1
ATOM 1317 C CA . CYS A 1 167 ? -2.651 -2.577 -23.356 1.00 94.50 167 CYS A CA 1
ATOM 1318 C C . CYS A 1 167 ? -4.166 -2.370 -23.222 1.00 94.50 167 CYS A C 1
ATOM 1320 O O . CYS A 1 167 ? -4.936 -3.270 -23.556 1.00 94.50 167 CYS A O 1
ATOM 1322 N N . CYS A 1 168 ? -4.617 -1.194 -22.784 1.00 93.94 168 CYS A N 1
ATOM 1323 C CA . CYS A 1 168 ? -6.053 -0.922 -22.676 1.00 93.94 168 CYS A CA 1
ATOM 1324 C C . CYS A 1 168 ? -6.759 -0.779 -24.036 1.00 93.94 168 CYS A C 1
ATOM 1326 O O . CYS A 1 168 ? -7.985 -0.833 -24.080 1.00 93.94 168 CYS A O 1
ATOM 1328 N N . PHE A 1 169 ? -6.008 -0.620 -25.132 1.00 93.50 169 PHE A N 1
ATOM 1329 C CA . PHE A 1 169 ? -6.551 -0.437 -26.481 1.00 93.50 169 PHE A CA 1
ATOM 1330 C C . PHE A 1 169 ? -6.641 -1.748 -27.270 1.00 93.50 169 PHE A C 1
ATOM 1332 O O . PHE A 1 169 ? -7.662 -2.009 -27.898 1.00 93.50 169 PHE A O 1
ATOM 1339 N N . CYS A 1 170 ? -5.608 -2.597 -27.214 1.00 94.56 170 CYS A N 1
ATOM 1340 C CA . CYS A 1 170 ? -5.556 -3.852 -27.979 1.00 94.56 170 CYS A CA 1
ATOM 1341 C C . CYS A 1 170 ? -5.373 -5.115 -27.125 1.00 94.56 170 CYS A C 1
ATOM 1343 O O . CYS A 1 170 ? -5.319 -6.220 -27.660 1.00 94.56 170 CYS A O 1
ATOM 1345 N N . THR A 1 171 ? -5.272 -4.984 -25.798 1.00 94.50 171 THR A N 1
ATOM 1346 C CA . THR A 1 171 ? -5.106 -6.081 -24.822 1.00 94.50 171 THR A CA 1
ATOM 1347 C C . THR A 1 171 ? -3.797 -6.875 -24.901 1.00 94.50 171 THR A C 1
ATOM 1349 O O . THR A 1 171 ? -3.641 -7.842 -24.140 1.00 94.50 171 THR A O 1
ATOM 1352 N N . GLN A 1 172 ? -2.846 -6.461 -25.752 1.00 95.00 172 GLN A N 1
ATOM 1353 C CA . GLN A 1 172 ? -1.523 -7.084 -25.846 1.00 95.00 172 GLN A CA 1
ATOM 1354 C C . GLN A 1 172 ? -0.790 -7.047 -24.497 1.00 95.00 172 GLN A C 1
ATOM 1356 O O . GLN A 1 172 ? -0.827 -6.016 -23.816 1.00 95.00 172 GLN A O 1
ATOM 1361 N N . PRO A 1 173 ? -0.127 -8.147 -24.098 1.00 95.25 173 PRO A N 1
ATOM 1362 C CA . PRO A 1 173 ? 0.572 -8.234 -22.823 1.00 95.25 173 PRO A CA 1
ATOM 1363 C C . PRO A 1 173 ? 1.806 -7.330 -22.792 1.00 95.25 173 PRO A C 1
ATOM 1365 O O . PRO A 1 173 ? 2.512 -7.183 -23.785 1.00 95.25 173 PRO A O 1
ATOM 1368 N N . GLN 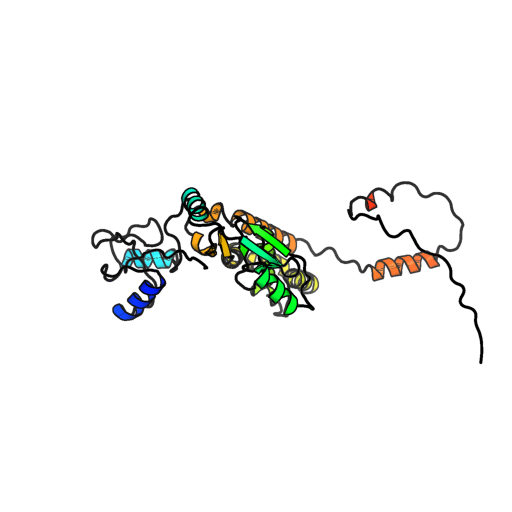A 1 174 ? 2.074 -6.752 -21.626 1.00 93.69 174 GLN A N 1
ATOM 1369 C CA . GLN A 1 174 ? 3.180 -5.838 -21.363 1.00 93.69 174 GLN A CA 1
ATOM 1370 C C . GLN A 1 174 ? 3.872 -6.241 -20.057 1.00 93.69 174 GLN A C 1
ATOM 1372 O O . GLN A 1 174 ? 3.229 -6.658 -19.092 1.00 93.69 174 GLN A O 1
ATOM 1377 N N . THR A 1 175 ? 5.199 -6.136 -20.017 1.00 89.12 175 THR A N 1
ATOM 1378 C CA . THR A 1 175 ? 5.996 -6.580 -18.860 1.00 89.12 175 THR A CA 1
ATOM 1379 C C . THR A 1 175 ? 6.270 -5.458 -17.864 1.00 89.12 175 THR A C 1
ATOM 1381 O O . THR A 1 175 ? 6.256 -5.706 -16.658 1.00 89.12 175 THR A O 1
ATOM 1384 N N . THR A 1 176 ? 6.469 -4.236 -18.363 1.00 91.56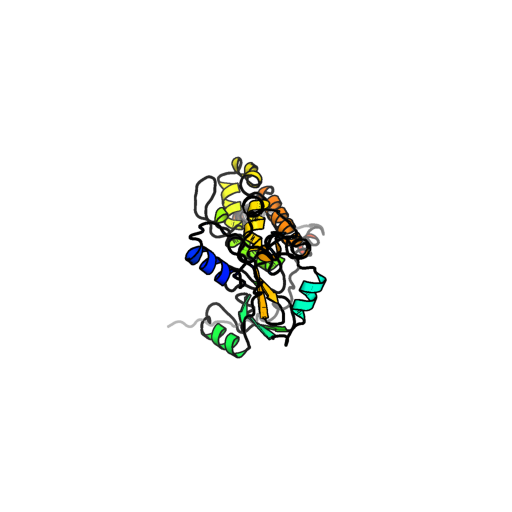 176 THR A N 1
ATOM 1385 C CA . THR A 1 176 ? 6.854 -3.037 -17.602 1.00 91.56 176 THR A CA 1
ATOM 1386 C C . THR A 1 176 ? 6.055 -1.827 -18.067 1.00 91.56 176 THR A C 1
ATOM 1388 O O . THR A 1 176 ? 5.554 -1.804 -19.195 1.00 91.56 176 THR A O 1
ATOM 1391 N N . PHE A 1 177 ? 5.993 -0.784 -17.240 1.00 92.69 177 PHE A N 1
ATOM 1392 C CA . PHE A 1 177 ? 5.362 0.479 -17.629 1.00 92.69 177 PHE A CA 1
ATOM 1393 C C . PHE A 1 177 ? 6.035 1.117 -18.852 1.00 92.69 177 PHE A C 1
ATOM 1395 O O . PHE A 1 177 ? 5.359 1.567 -19.773 1.00 92.69 177 PHE A O 1
ATOM 1402 N N . ASN A 1 178 ? 7.368 1.094 -18.924 1.00 90.88 178 ASN A N 1
ATOM 1403 C CA . ASN A 1 178 ? 8.086 1.636 -20.081 1.00 90.88 178 ASN A CA 1
ATOM 1404 C C . ASN A 1 178 ? 7.766 0.870 -21.374 1.00 90.88 178 ASN A C 1
ATOM 1406 O O . ASN A 1 178 ? 7.591 1.494 -22.420 1.00 90.88 178 ASN A O 1
ATOM 1410 N N . GLY A 1 179 ? 7.653 -0.462 -21.302 1.00 90.94 179 GLY A N 1
ATOM 1411 C CA . GLY A 1 179 ? 7.214 -1.286 -22.432 1.00 90.94 179 GLY A CA 1
ATOM 1412 C C . GLY A 1 179 ? 5.787 -0.946 -22.864 1.00 90.94 179 GLY A C 1
ATOM 1413 O O . GLY A 1 179 ? 5.551 -0.678 -24.041 1.00 90.94 179 GLY A O 1
ATOM 1414 N N . TYR A 1 180 ? 4.872 -0.827 -21.895 1.00 94.12 180 TYR A N 1
ATOM 1415 C CA . TYR A 1 180 ? 3.492 -0.399 -22.131 1.00 94.12 180 TYR A CA 1
ATOM 1416 C C . TYR A 1 180 ? 3.430 0.944 -22.871 1.00 94.12 180 TYR A C 1
ATOM 1418 O O . TYR A 1 180 ? 2.709 1.079 -23.862 1.00 94.12 180 TYR A O 1
ATOM 1426 N N . MET A 1 181 ? 4.212 1.930 -22.422 1.00 93.25 181 MET A N 1
ATOM 1427 C CA . MET A 1 181 ? 4.250 3.254 -23.038 1.00 93.25 181 MET A CA 1
ATOM 1428 C C . MET A 1 181 ? 4.798 3.207 -24.466 1.00 93.25 181 MET A C 1
ATOM 1430 O O . MET A 1 181 ? 4.198 3.787 -25.369 1.00 93.25 181 MET A O 1
ATOM 1434 N N . GLN A 1 182 ? 5.899 2.487 -24.699 1.00 91.81 182 GLN A N 1
ATOM 1435 C CA . GLN A 1 182 ? 6.482 2.333 -26.037 1.00 91.81 182 GLN A CA 1
ATOM 1436 C C . GLN A 1 182 ? 5.509 1.682 -27.024 1.00 91.81 182 GLN A C 1
ATOM 1438 O O . GLN A 1 182 ? 5.374 2.161 -28.152 1.00 91.81 182 GLN A O 1
ATOM 1443 N N . HIS A 1 183 ? 4.805 0.636 -26.591 1.00 93.38 183 HIS A N 1
ATOM 1444 C CA . HIS A 1 183 ? 3.769 -0.009 -27.389 1.00 93.38 183 HIS A CA 1
ATOM 1445 C C . HIS A 1 183 ? 2.636 0.967 -27.733 1.00 93.38 183 HIS A C 1
ATOM 1447 O O . HIS A 1 183 ? 2.308 1.137 -28.905 1.00 93.38 183 HIS A O 1
ATOM 1453 N N . CYS A 1 184 ? 2.102 1.695 -26.744 1.00 93.38 184 CYS A N 1
ATOM 1454 C CA . CYS A 1 184 ? 1.024 2.656 -26.989 1.00 93.38 184 CYS A CA 1
ATOM 1455 C C . CYS A 1 184 ? 1.429 3.761 -27.976 1.00 93.38 184 CYS A C 1
ATOM 1457 O O . CYS A 1 184 ? 0.629 4.148 -28.819 1.00 93.38 184 CYS A O 1
ATOM 1459 N N . TYR A 1 185 ? 2.666 4.259 -27.920 1.00 91.75 185 TYR A N 1
ATOM 1460 C CA . TYR A 1 185 ? 3.132 5.267 -28.878 1.00 91.75 185 TYR A CA 1
ATOM 1461 C C . TYR A 1 185 ? 3.376 4.729 -30.289 1.00 91.75 185 TYR A C 1
ATOM 1463 O O . TYR A 1 185 ? 3.295 5.504 -31.243 1.00 91.75 185 TYR A O 1
ATOM 1471 N N . SER A 1 186 ? 3.692 3.440 -30.414 1.00 91.19 186 SER A N 1
ATOM 1472 C CA . SER A 1 186 ? 3.952 2.798 -31.705 1.00 91.19 186 SER A CA 1
ATOM 1473 C C . SER A 1 186 ? 2.649 2.420 -32.408 1.00 91.19 186 SER A C 1
ATOM 1475 O O . SER A 1 186 ? 2.492 2.718 -33.589 1.00 91.19 186 SER A O 1
ATOM 1477 N N . ASP A 1 187 ? 1.700 1.846 -31.662 1.00 93.19 187 ASP A N 1
ATOM 1478 C CA . ASP A 1 187 ? 0.515 1.189 -32.226 1.00 93.19 187 ASP A CA 1
ATOM 1479 C C . ASP A 1 187 ? -0.802 1.952 -31.966 1.00 93.19 187 ASP A C 1
ATOM 1481 O O . ASP A 1 187 ? -1.793 1.712 -32.650 1.00 93.19 187 ASP A O 1
ATOM 1485 N N . HIS A 1 188 ? -0.825 2.889 -31.005 1.00 93.56 188 HIS A N 1
ATOM 1486 C CA . HIS A 1 188 ? -2.037 3.579 -30.516 1.00 93.56 188 HIS A CA 1
ATOM 1487 C C . HIS A 1 188 ? -1.824 5.088 -30.295 1.00 93.56 188 HIS A C 1
ATOM 1489 O O . HIS A 1 188 ? -2.225 5.677 -29.282 1.00 93.56 188 HIS A O 1
ATOM 1495 N N . ARG A 1 189 ? -1.114 5.728 -31.231 1.00 87.62 189 ARG A N 1
ATOM 1496 C CA . ARG A 1 189 ? -0.643 7.117 -31.103 1.00 87.62 189 ARG A CA 1
ATOM 1497 C C . ARG A 1 189 ? -1.766 8.138 -30.909 1.00 87.62 189 ARG A C 1
ATOM 1499 O O . ARG A 1 189 ? -1.547 9.157 -30.256 1.00 87.62 189 ARG A O 1
ATOM 1506 N N . GLU A 1 190 ? -2.946 7.901 -31.472 1.00 88.25 190 GLU A N 1
ATOM 1507 C CA . GLU A 1 190 ? -4.071 8.830 -31.337 1.00 88.25 190 GLU A CA 1
ATOM 1508 C C . GLU A 1 190 ? -4.841 8.592 -30.034 1.00 88.25 190 GLU A C 1
ATOM 1510 O O . GLU A 1 190 ? -5.273 9.537 -29.370 1.00 88.25 190 GLU A O 1
ATOM 1515 N N . GLU A 1 191 ? -4.961 7.335 -29.617 1.00 91.44 191 GLU A N 1
ATOM 1516 C CA . GLU A 1 191 ? -5.701 6.918 -28.434 1.00 91.44 191 GLU A CA 1
ATOM 1517 C C . GLU A 1 191 ? -4.955 7.228 -27.137 1.00 91.44 191 GLU A C 1
ATOM 1519 O O . GLU A 1 191 ? -5.596 7.504 -26.119 1.00 91.44 191 GLU A O 1
ATOM 1524 N N . ILE A 1 192 ? -3.618 7.279 -27.168 1.00 90.06 192 ILE A N 1
ATOM 1525 C CA . ILE A 1 192 ? -2.789 7.603 -25.998 1.00 90.06 192 ILE A CA 1
ATOM 1526 C C . ILE A 1 192 ? -3.119 8.975 -25.393 1.00 90.06 192 ILE A C 1
ATOM 1528 O O . ILE A 1 192 ? -2.938 9.185 -24.197 1.00 90.06 192 ILE A O 1
ATOM 1532 N N . LYS A 1 193 ? -3.713 9.892 -26.169 1.00 88.44 193 LYS A N 1
ATOM 1533 C CA . LYS A 1 193 ? -4.225 11.182 -25.673 1.00 88.44 193 LYS A CA 1
ATOM 1534 C C . LYS A 1 193 ? -5.274 11.012 -24.562 1.00 88.44 193 LYS A C 1
ATOM 1536 O O . LYS A 1 193 ? -5.441 11.904 -23.736 1.00 88.44 193 LYS A O 1
ATOM 1541 N N . LYS A 1 194 ? -5.958 9.862 -24.510 1.00 91.25 194 LYS A N 1
ATOM 1542 C CA . LYS A 1 194 ? -6.946 9.500 -23.478 1.00 91.25 194 LYS A CA 1
ATOM 1543 C C . LYS A 1 194 ? -6.315 8.865 -22.234 1.00 91.25 194 LYS A C 1
ATOM 1545 O O . LYS A 1 194 ? -7.045 8.530 -21.304 1.00 91.25 194 LYS A O 1
ATOM 1550 N N . PHE A 1 195 ? -4.990 8.701 -22.180 1.00 92.25 195 PHE A N 1
ATOM 1551 C CA . PHE A 1 195 ? -4.297 7.989 -21.100 1.00 92.25 195 PHE A CA 1
ATOM 1552 C C . PHE A 1 195 ? -4.686 8.504 -19.708 1.00 92.25 195 PHE A C 1
ATOM 1554 O O . PHE A 1 195 ? -5.097 7.714 -18.865 1.00 92.25 195 PHE A O 1
ATOM 1561 N N . CYS A 1 196 ? -4.644 9.819 -19.477 1.00 90.88 196 CYS A N 1
ATOM 1562 C CA . CYS A 1 196 ? -4.984 10.408 -18.173 1.00 90.88 196 CYS A CA 1
ATOM 1563 C C . CYS A 1 196 ? -6.477 10.310 -17.820 1.00 90.88 196 CYS A C 1
ATOM 1565 O O . CYS A 1 196 ? -6.841 10.425 -16.651 1.00 90.88 196 CYS A O 1
ATOM 1567 N N . THR A 1 197 ? -7.343 10.122 -18.819 1.00 92.38 197 THR A N 1
ATOM 1568 C CA . THR A 1 197 ? -8.776 9.874 -18.615 1.00 92.38 197 THR A CA 1
ATOM 1569 C C . THR A 1 197 ? -9.024 8.430 -18.193 1.00 92.38 197 THR A C 1
AT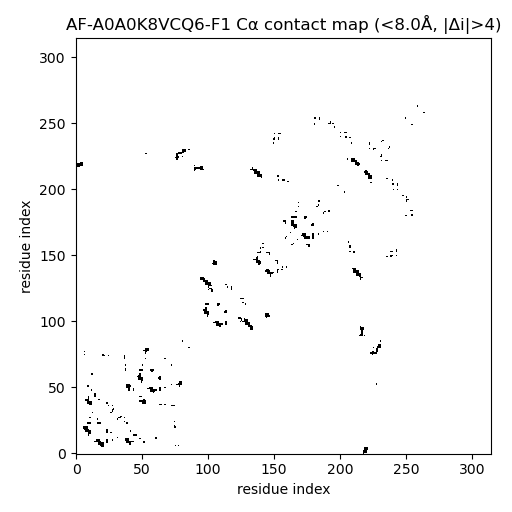OM 1571 O O . THR A 1 197 ? -9.911 8.181 -17.383 1.00 92.38 197 THR A O 1
ATOM 1574 N N . ILE A 1 198 ? -8.234 7.492 -18.723 1.00 93.38 198 ILE A N 1
ATOM 1575 C CA . ILE A 1 198 ? -8.305 6.067 -18.385 1.00 93.38 198 ILE A CA 1
ATOM 1576 C C . ILE A 1 198 ? -7.665 5.829 -17.015 1.00 93.38 198 ILE A C 1
ATOM 1578 O O . ILE A 1 198 ? -8.315 5.308 -16.119 1.00 93.38 198 ILE A O 1
ATOM 1582 N N . TYR A 1 199 ? -6.418 6.269 -16.833 1.00 94.62 199 TYR A N 1
ATOM 1583 C CA . TYR A 1 199 ? -5.640 6.076 -15.612 1.00 94.62 199 TYR A CA 1
ATOM 1584 C C . TYR A 1 199 ? -5.630 7.350 -14.774 1.00 94.62 199 TYR A C 1
ATOM 1586 O O . TYR A 1 199 ? -4.748 8.214 -14.867 1.00 94.62 199 TYR A O 1
ATOM 1594 N N . THR A 1 200 ? -6.654 7.473 -13.939 1.00 94.50 200 THR A N 1
ATOM 1595 C CA . THR A 1 200 ? -6.831 8.652 -13.090 1.00 94.50 200 THR A CA 1
ATOM 1596 C C . THR A 1 200 ? -5.862 8.652 -11.907 1.00 94.50 200 THR A C 1
ATOM 1598 O O . THR A 1 200 ? -5.451 7.602 -11.406 1.00 94.50 200 THR A O 1
ATOM 1601 N N . ILE A 1 201 ? -5.558 9.843 -11.378 1.00 92.75 201 ILE A N 1
ATOM 1602 C CA . ILE A 1 201 ? -4.760 9.979 -10.150 1.00 92.75 201 ILE A CA 1
ATOM 1603 C C . ILE A 1 201 ? -5.365 9.189 -8.988 1.00 92.75 201 ILE A C 1
ATOM 1605 O O . ILE A 1 201 ? -4.628 8.622 -8.189 1.00 92.75 201 ILE A O 1
ATOM 1609 N N . MET A 1 202 ? -6.696 9.127 -8.891 1.00 90.31 202 MET A N 1
ATOM 1610 C CA . MET A 1 202 ? -7.383 8.422 -7.810 1.00 90.31 202 MET A CA 1
ATOM 1611 C C . MET A 1 202 ? -7.104 6.920 -7.850 1.00 90.31 202 MET A C 1
ATOM 1613 O O . MET A 1 202 ? -6.875 6.308 -6.808 1.00 90.31 202 MET A O 1
ATOM 1617 N N . GLU A 1 203 ? -7.112 6.336 -9.044 1.00 92.50 203 GLU A N 1
ATOM 1618 C CA . GLU A 1 203 ? -6.880 4.911 -9.254 1.00 92.50 203 GLU A CA 1
ATOM 1619 C C . GLU A 1 203 ? -5.422 4.534 -8.975 1.00 92.50 203 GLU A C 1
ATOM 1621 O O . GLU A 1 203 ? -5.159 3.667 -8.137 1.00 92.50 203 GLU A O 1
ATOM 1626 N N . ILE A 1 204 ? -4.479 5.258 -9.585 1.00 93.94 204 ILE A N 1
ATOM 1627 C CA . ILE A 1 204 ? -3.042 5.027 -9.396 1.00 93.94 204 ILE A CA 1
ATOM 1628 C C . ILE A 1 204 ? -2.633 5.284 -7.941 1.00 93.94 204 ILE A C 1
ATOM 1630 O O . ILE A 1 204 ? -1.913 4.480 -7.351 1.00 93.94 204 ILE A O 1
ATOM 1634 N N . SER A 1 205 ? -3.149 6.346 -7.312 1.00 92.06 205 SER A N 1
ATOM 1635 C CA . SER A 1 205 ? -2.860 6.634 -5.900 1.00 92.06 205 SER A CA 1
ATOM 1636 C C . SER A 1 205 ? -3.381 5.535 -4.985 1.00 92.06 205 SER A C 1
ATOM 1638 O O . SER A 1 205 ? -2.673 5.122 -4.075 1.00 92.06 205 SER A O 1
ATOM 1640 N N . LYS A 1 206 ? -4.596 5.024 -5.225 1.00 89.56 206 LYS A N 1
ATOM 1641 C CA . LYS A 1 206 ? -5.156 3.918 -4.438 1.00 89.56 206 LYS A CA 1
ATOM 1642 C C . LYS A 1 206 ? -4.285 2.666 -4.541 1.00 89.56 206 LYS A C 1
ATOM 1644 O O . LYS A 1 206 ? -4.130 1.963 -3.548 1.00 89.56 206 LYS A O 1
ATOM 1649 N N . PHE A 1 207 ? -3.738 2.388 -5.723 1.00 94.19 207 PHE A N 1
ATOM 1650 C CA . PHE A 1 207 ? -2.825 1.269 -5.915 1.00 94.19 207 PHE A CA 1
ATOM 1651 C C . PHE A 1 207 ? -1.501 1.479 -5.166 1.00 94.19 207 PHE A C 1
ATOM 1653 O O . PHE A 1 207 ? -1.118 0.619 -4.375 1.00 94.19 207 PHE A O 1
ATOM 1660 N N . LEU A 1 208 ? -0.848 2.626 -5.369 1.00 94.38 208 LEU A N 1
ATOM 1661 C CA . LEU A 1 208 ? 0.443 2.963 -4.759 1.00 94.38 208 LEU A CA 1
ATOM 1662 C C . LEU A 1 208 ? 0.374 3.089 -3.235 1.00 94.38 208 LEU A C 1
ATOM 1664 O O . LEU A 1 208 ? 1.348 2.803 -2.545 1.00 94.38 208 LEU A O 1
ATOM 1668 N N . GLN A 1 209 ? -0.787 3.464 -2.700 1.00 92.31 209 GLN A N 1
ATOM 1669 C CA . GLN A 1 209 ? -1.015 3.514 -1.263 1.00 92.31 209 GLN A CA 1
ATOM 1670 C C . GLN A 1 209 ? -0.895 2.156 -0.580 1.00 92.31 209 GLN A C 1
ATOM 1672 O O . GLN A 1 209 ? -0.785 2.182 0.625 1.00 92.31 209 GLN A O 1
ATOM 1677 N N . GLN A 1 210 ? -0.859 1.021 -1.288 1.00 92.50 210 GLN A N 1
ATOM 1678 C CA . GLN A 1 210 ? -0.603 -0.297 -0.682 1.00 92.50 210 GLN A CA 1
ATOM 1679 C C . GLN A 1 210 ? 0.846 -0.474 -0.190 1.00 92.50 210 GLN A C 1
ATOM 1681 O O . GLN A 1 210 ? 1.174 -1.500 0.400 1.00 92.50 210 GLN A O 1
ATOM 1686 N N . MET A 1 211 ? 1.740 0.481 -0.475 1.00 94.19 211 MET A N 1
ATOM 1687 C CA . MET A 1 211 ? 3.138 0.438 -0.054 1.00 94.19 211 MET A CA 1
ATOM 1688 C C . MET A 1 211 ? 3.260 0.259 1.464 1.00 94.19 211 MET A C 1
ATOM 1690 O O . MET A 1 211 ? 2.568 0.912 2.248 1.00 94.19 211 MET A O 1
ATOM 1694 N N . LEU A 1 212 ? 4.194 -0.592 1.879 1.00 92.94 212 LEU A N 1
ATOM 1695 C CA . LEU A 1 212 ? 4.439 -0.879 3.283 1.00 92.94 212 LEU A CA 1
ATOM 1696 C C . LEU A 1 212 ? 5.499 0.066 3.855 1.00 92.94 212 LEU A C 1
ATOM 1698 O O . LEU A 1 212 ? 6.548 0.296 3.256 1.00 92.94 212 LEU A O 1
ATOM 1702 N N . LEU A 1 213 ? 5.235 0.566 5.056 1.00 90.88 213 LEU A N 1
ATOM 1703 C CA . LEU A 1 213 ? 6.163 1.300 5.903 1.00 90.88 213 LEU A CA 1
ATOM 1704 C C . LEU A 1 213 ? 6.649 0.369 7.015 1.00 90.88 213 LEU A C 1
ATOM 1706 O O . LEU A 1 213 ? 5.841 -0.119 7.808 1.00 90.88 213 LEU A O 1
ATOM 1710 N N . ILE A 1 214 ? 7.958 0.145 7.094 1.00 92.00 214 ILE A N 1
ATOM 1711 C CA . ILE A 1 214 ? 8.616 -0.650 8.133 1.00 92.00 214 ILE A CA 1
ATOM 1712 C C . ILE A 1 214 ? 9.393 0.304 9.037 1.00 92.00 214 ILE A C 1
ATOM 1714 O O . ILE A 1 214 ? 10.381 0.922 8.637 1.00 92.00 214 ILE A O 1
ATOM 1718 N N . PHE A 1 215 ? 8.917 0.442 10.266 1.00 90.44 215 PHE A N 1
ATOM 1719 C CA . PHE A 1 215 ? 9.460 1.346 11.267 1.00 90.44 215 PHE A CA 1
ATOM 1720 C C . PHE A 1 215 ? 10.718 0.745 11.912 1.00 90.44 215 PHE A C 1
ATOM 1722 O O . PHE A 1 215 ? 10.864 -0.482 11.949 1.00 90.44 215 PHE A O 1
ATOM 1729 N N . PRO A 1 216 ? 11.601 1.586 12.488 1.00 89.75 216 PRO A N 1
ATOM 1730 C CA . PRO A 1 216 ? 12.806 1.142 13.188 1.00 89.75 216 PRO A CA 1
ATOM 1731 C C . PRO A 1 216 ? 12.592 0.022 14.208 1.00 89.75 216 PRO A C 1
ATOM 1733 O O . PRO A 1 216 ? 13.423 -0.864 14.334 1.00 89.75 216 PRO A O 1
ATOM 1736 N N . ASN A 1 217 ? 11.469 0.034 14.918 1.00 88.06 217 ASN A N 1
ATOM 1737 C CA . ASN A 1 217 ? 11.118 -0.957 15.933 1.00 88.06 217 ASN A CA 1
ATOM 1738 C C . ASN A 1 217 ? 10.445 -2.225 15.377 1.00 88.06 217 ASN A C 1
ATOM 1740 O O . ASN A 1 217 ? 9.974 -3.062 16.143 1.00 88.06 217 ASN A O 1
ATOM 1744 N N . GLY A 1 218 ? 10.350 -2.373 14.053 1.00 87.69 218 GLY A N 1
ATOM 1745 C CA . GLY A 1 218 ? 9.707 -3.516 13.401 1.00 87.69 218 GLY A CA 1
ATOM 1746 C C . GLY A 1 218 ? 8.190 -3.410 13.264 1.00 87.69 218 GLY A C 1
ATOM 1747 O O . GLY A 1 218 ? 7.557 -4.364 12.798 1.00 87.69 218 GLY A O 1
ATOM 1748 N N . LEU A 1 219 ? 7.584 -2.276 13.634 1.00 87.88 219 LEU A N 1
ATOM 1749 C CA . LEU A 1 219 ? 6.191 -2.006 13.299 1.00 87.88 219 LEU A CA 1
ATOM 1750 C C . LEU A 1 219 ? 6.042 -1.872 11.780 1.00 87.88 219 LEU A C 1
ATOM 1752 O O . LEU A 1 219 ? 6.702 -1.051 11.154 1.00 87.88 219 LEU A O 1
ATOM 1756 N N . THR A 1 220 ? 5.155 -2.671 11.190 1.00 88.44 220 THR A N 1
ATOM 1757 C CA . THR A 1 220 ? 4.824 -2.578 9.763 1.00 88.44 220 THR A CA 1
ATOM 1758 C C . THR A 1 220 ? 3.407 -2.050 9.583 1.00 88.44 220 THR A C 1
ATOM 1760 O O . THR A 1 220 ? 2.477 -2.535 10.234 1.00 88.44 220 THR A O 1
ATOM 1763 N N . MET A 1 221 ? 3.225 -1.083 8.685 1.00 86.31 221 MET A N 1
ATOM 1764 C CA . MET A 1 221 ? 1.908 -0.563 8.314 1.00 86.31 221 MET A CA 1
ATOM 1765 C C . MET A 1 221 ? 1.794 -0.321 6.812 1.00 86.31 221 MET A C 1
ATOM 1767 O O . MET A 1 221 ? 2.757 0.078 6.172 1.00 86.31 221 MET A O 1
ATOM 1771 N N . ASP A 1 222 ? 0.604 -0.542 6.269 1.00 87.25 222 ASP A N 1
ATOM 1772 C CA . ASP A 1 222 ? 0.243 -0.118 4.919 1.00 87.25 222 ASP A CA 1
ATOM 1773 C C . ASP A 1 222 ? -0.021 1.399 4.935 1.00 87.25 222 ASP A C 1
ATOM 1775 O O . ASP A 1 222 ? -0.720 1.899 5.825 1.00 87.25 222 ASP A O 1
ATOM 1779 N N . LEU A 1 223 ? 0.528 2.137 3.968 1.00 88.19 223 LEU A N 1
ATOM 1780 C CA . LEU A 1 223 ? 0.268 3.564 3.808 1.00 88.19 223 LEU A CA 1
ATOM 1781 C C . LEU A 1 223 ? -1.242 3.846 3.642 1.00 88.19 223 LEU A C 1
ATOM 1783 O O . LEU A 1 223 ? -1.744 4.863 4.127 1.00 88.19 223 LEU A O 1
ATOM 1787 N N . TYR A 1 224 ? -2.001 2.916 3.061 1.00 87.19 224 TYR A N 1
ATOM 1788 C CA . TYR A 1 224 ? -3.452 2.990 2.913 1.00 87.19 224 TYR A CA 1
ATOM 1789 C C . TYR A 1 224 ? -4.187 3.073 4.258 1.00 87.19 224 TYR A C 1
ATOM 1791 O O . TYR A 1 224 ? -5.231 3.724 4.345 1.00 87.19 224 TYR A O 1
ATOM 1799 N N . ASN A 1 225 ? -3.632 2.504 5.334 1.00 85.12 225 ASN A N 1
ATOM 1800 C CA . ASN A 1 225 ? -4.219 2.590 6.679 1.00 85.12 225 ASN A CA 1
ATOM 1801 C C . ASN A 1 225 ? -4.245 4.036 7.210 1.00 85.12 225 ASN A C 1
ATOM 1803 O O . ASN A 1 225 ? -5.023 4.362 8.110 1.00 85.12 225 ASN A O 1
ATOM 1807 N N . LEU A 1 226 ? -3.422 4.921 6.635 1.00 83.50 226 LEU A N 1
ATOM 1808 C CA . LEU A 1 226 ? -3.350 6.341 6.977 1.00 83.50 226 LEU A CA 1
ATOM 1809 C C . LEU A 1 226 ? -4.332 7.205 6.183 1.00 83.50 226 LEU A C 1
ATOM 1811 O O . LEU A 1 226 ? -4.383 8.411 6.425 1.00 83.50 226 LEU A O 1
ATOM 1815 N N . ARG A 1 227 ? -5.122 6.646 5.255 1.00 82.62 227 ARG A N 1
ATOM 1816 C CA . ARG A 1 227 ? -5.868 7.427 4.248 1.00 82.62 227 ARG A CA 1
ATOM 1817 C C . ARG A 1 227 ? -6.865 8.452 4.783 1.00 82.62 227 ARG A C 1
ATOM 1819 O O . ARG A 1 227 ? -7.222 9.382 4.065 1.00 82.62 227 ARG A O 1
ATOM 1826 N N . LEU A 1 228 ? -7.326 8.271 6.016 1.00 78.75 228 LEU A N 1
ATOM 1827 C CA . LEU A 1 228 ? -8.271 9.167 6.690 1.00 78.75 228 LEU A CA 1
ATOM 1828 C C . LEU A 1 228 ? -7.591 10.095 7.703 1.00 78.75 228 LEU A C 1
ATOM 1830 O O . LEU A 1 228 ? -8.251 10.905 8.349 1.00 78.75 228 LEU A O 1
ATOM 1834 N N . THR A 1 229 ? -6.273 9.979 7.841 1.00 78.31 229 THR A N 1
ATOM 1835 C CA . THR A 1 229 ? -5.460 10.768 8.763 1.00 78.31 229 THR A CA 1
ATOM 1836 C C . THR A 1 229 ? -4.733 11.877 8.014 1.00 78.31 229 THR A C 1
ATOM 1838 O O . THR A 1 229 ? -4.433 11.770 6.822 1.00 78.31 229 THR A O 1
ATOM 1841 N N . ASN A 1 230 ? -4.369 12.937 8.734 1.00 72.19 230 ASN A N 1
ATOM 1842 C CA . ASN A 1 230 ? -3.509 13.977 8.174 1.00 72.19 230 ASN A CA 1
ATOM 1843 C C . ASN A 1 230 ? -2.091 13.463 7.879 1.00 72.19 230 ASN A C 1
ATOM 1845 O O . ASN A 1 230 ? -1.437 14.010 6.995 1.00 72.19 230 ASN A O 1
ATOM 1849 N N . CYS A 1 231 ? -1.647 12.381 8.532 1.00 68.88 231 CYS A N 1
ATOM 1850 C CA . CYS A 1 231 ? -0.340 11.776 8.286 1.00 68.88 231 CYS A CA 1
ATOM 1851 C C . CYS A 1 231 ? -0.155 11.338 6.834 1.00 68.88 231 CYS A C 1
ATOM 1853 O O . CYS A 1 231 ? 0.947 11.486 6.331 1.00 68.88 231 CYS A O 1
ATOM 1855 N N . LEU A 1 232 ? -1.197 10.884 6.123 1.00 70.12 232 LEU A N 1
ATOM 1856 C CA . LEU A 1 232 ? -1.066 10.539 4.699 1.00 70.12 232 LEU A CA 1
ATOM 1857 C C . LEU A 1 232 ? -0.692 11.758 3.838 1.00 70.12 232 LEU A C 1
ATOM 1859 O O . LEU A 1 232 ? -0.095 11.623 2.777 1.00 70.12 232 LEU A O 1
ATOM 1863 N N . LYS A 1 233 ? -1.051 12.985 4.234 1.00 63.03 233 LYS A N 1
ATOM 1864 C CA . LYS A 1 233 ? -0.606 14.168 3.477 1.00 63.03 233 LYS A CA 1
ATOM 1865 C C . LYS A 1 233 ? 0.908 14.343 3.559 1.00 63.03 233 LYS A C 1
ATOM 1867 O O . LYS A 1 233 ? 1.512 14.730 2.563 1.00 63.03 233 LYS A O 1
ATOM 1872 N N . GLU A 1 234 ? 1.488 14.042 4.714 1.00 67.44 234 GLU A N 1
ATOM 1873 C CA . GLU A 1 234 ? 2.923 14.184 4.968 1.00 67.44 234 GLU A CA 1
ATOM 1874 C C . GLU A 1 234 ? 3.722 12.957 4.514 1.00 67.44 234 GLU A C 1
ATOM 1876 O O . GLU A 1 234 ? 4.810 13.103 3.965 1.00 67.44 234 GLU A O 1
ATOM 1881 N N . TYR A 1 235 ? 3.145 11.764 4.658 1.00 65.56 235 TYR A N 1
ATOM 1882 C CA . TYR A 1 235 ? 3.707 10.485 4.240 1.00 65.56 235 TYR A CA 1
ATOM 1883 C C . TYR A 1 235 ? 3.074 10.024 2.924 1.00 65.56 235 TYR A C 1
ATOM 1885 O O . TYR A 1 235 ? 1.875 9.771 2.849 1.00 65.56 235 TYR A O 1
ATOM 1893 N N . GLY A 1 236 ? 3.877 9.916 1.869 1.00 67.69 236 GLY A N 1
ATOM 1894 C CA . GLY A 1 236 ? 3.502 9.306 0.594 1.00 67.69 236 GLY A CA 1
ATOM 1895 C C . GLY A 1 236 ? 2.636 10.104 -0.365 1.00 67.69 236 GLY A C 1
ATOM 1896 O O . GLY A 1 236 ? 2.921 10.055 -1.559 1.00 67.69 236 GLY A O 1
ATOM 1897 N N . ASN A 1 237 ? 1.668 10.927 0.061 1.00 79.38 237 ASN A N 1
ATOM 1898 C CA . ASN A 1 237 ? 0.872 11.685 -0.923 1.00 79.38 237 ASN A CA 1
ATOM 1899 C C . ASN A 1 237 ? 1.719 12.628 -1.788 1.00 79.38 237 ASN A C 1
ATOM 1901 O O . ASN A 1 237 ? 1.388 12.839 -2.953 1.00 79.38 237 ASN A O 1
ATOM 1905 N N . LYS A 1 238 ? 2.799 13.203 -1.245 1.00 87.75 238 LYS A N 1
ATOM 1906 C CA . LYS A 1 238 ? 3.699 14.069 -2.018 1.00 87.75 238 LYS A CA 1
ATOM 1907 C C . LYS A 1 238 ? 4.390 13.285 -3.136 1.00 87.75 238 LYS A C 1
ATOM 1909 O O . LYS A 1 238 ? 4.295 13.675 -4.294 1.00 87.75 238 LYS A O 1
ATOM 1914 N N . HIS A 1 239 ? 5.036 12.175 -2.795 1.00 91.88 239 HIS A N 1
ATOM 1915 C CA . HIS A 1 239 ? 5.777 11.347 -3.744 1.00 91.88 239 HIS A CA 1
ATOM 1916 C C . HIS A 1 239 ? 4.855 10.591 -4.715 1.00 91.88 239 HIS A C 1
ATOM 1918 O O . HIS A 1 239 ? 5.169 10.490 -5.895 1.00 91.88 239 HIS A O 1
ATOM 1924 N N . ILE A 1 240 ? 3.667 10.161 -4.278 1.00 93.44 240 ILE A N 1
ATOM 1925 C CA . ILE A 1 240 ? 2.637 9.583 -5.157 1.00 93.44 240 ILE A CA 1
ATOM 1926 C C . ILE A 1 240 ? 2.172 10.602 -6.201 1.00 93.44 240 ILE A C 1
ATOM 1928 O O . ILE A 1 240 ? 2.084 10.268 -7.381 1.00 93.44 240 ILE A O 1
ATOM 1932 N N . LYS A 1 241 ? 1.903 11.852 -5.797 1.00 92.62 241 LYS A N 1
ATOM 1933 C CA . LYS A 1 241 ? 1.547 12.924 -6.741 1.00 92.62 241 LYS A CA 1
ATOM 1934 C C . LYS A 1 241 ? 2.679 13.200 -7.725 1.00 92.62 241 LYS A C 1
ATOM 1936 O O . LYS A 1 241 ? 2.427 13.244 -8.922 1.00 92.62 241 LYS A O 1
ATOM 1941 N N . GLN A 1 242 ? 3.911 13.313 -7.231 1.00 94.69 242 GLN A N 1
ATOM 1942 C CA . GLN A 1 242 ? 5.090 13.517 -8.075 1.00 94.69 242 GLN A CA 1
ATOM 1943 C C . GLN A 1 242 ? 5.282 12.375 -9.081 1.00 94.69 242 GLN A C 1
ATOM 1945 O O . GLN A 1 242 ? 5.501 12.631 -10.260 1.00 94.69 242 GLN A O 1
ATOM 1950 N N . LEU A 1 243 ? 5.130 11.118 -8.657 1.00 95.50 243 LEU A N 1
ATOM 1951 C CA . LEU A 1 243 ? 5.201 9.972 -9.562 1.00 95.50 243 LEU A CA 1
ATOM 1952 C C . LEU A 1 243 ? 4.061 9.978 -10.585 1.00 95.50 243 LEU A C 1
ATOM 1954 O O . LEU A 1 243 ? 4.279 9.665 -11.751 1.00 95.50 243 LEU A O 1
ATOM 1958 N N . TYR A 1 244 ? 2.847 10.354 -10.183 1.00 95.56 244 TYR A N 1
ATOM 1959 C CA . TYR A 1 244 ? 1.744 10.483 -11.129 1.00 95.56 244 TYR A CA 1
ATOM 1960 C C . TYR A 1 244 ? 2.029 11.564 -12.181 1.00 95.56 244 TYR A C 1
ATOM 1962 O O . TYR A 1 244 ? 1.802 11.333 -13.364 1.00 95.56 244 TYR A O 1
ATOM 1970 N N . GLU A 1 245 ? 2.604 12.702 -11.792 1.00 94.69 245 GLU A N 1
ATOM 1971 C CA . GLU A 1 245 ? 3.067 13.725 -12.736 1.00 94.69 245 GLU A CA 1
ATOM 1972 C C . GLU A 1 245 ? 4.169 13.194 -13.676 1.00 94.69 245 GLU A C 1
ATOM 1974 O O . GLU A 1 245 ? 4.153 13.506 -14.867 1.00 94.69 245 GLU A O 1
ATOM 1979 N N . GLU A 1 246 ? 5.104 12.366 -13.187 1.00 94.44 246 GLU A N 1
ATOM 1980 C CA . GLU A 1 246 ? 6.108 11.681 -14.025 1.00 94.44 246 GLU A CA 1
ATOM 1981 C C . GLU A 1 246 ? 5.448 10.746 -15.054 1.00 94.44 246 GLU A C 1
ATOM 1983 O O . GLU A 1 246 ? 5.797 10.773 -16.238 1.00 94.44 246 GLU A O 1
ATOM 1988 N N . ILE A 1 247 ? 4.451 9.964 -14.632 1.00 93.88 247 ILE A N 1
ATOM 1989 C CA . ILE A 1 247 ? 3.670 9.075 -15.504 1.00 93.88 247 ILE A CA 1
ATOM 1990 C C . ILE A 1 247 ? 2.925 9.889 -16.568 1.00 93.88 247 ILE A C 1
ATOM 1992 O O . ILE A 1 247 ? 2.990 9.562 -17.753 1.00 93.88 247 ILE A O 1
ATOM 1996 N N . GLN A 1 248 ? 2.265 10.980 -16.172 1.00 92.50 248 GLN A N 1
ATOM 1997 C CA . GLN A 1 248 ? 1.553 11.858 -17.100 1.00 92.50 248 GLN A CA 1
ATOM 1998 C C . GLN A 1 248 ? 2.497 12.469 -18.135 1.00 92.50 248 GLN A C 1
ATOM 2000 O O . GLN A 1 248 ? 2.207 12.405 -19.329 1.00 92.50 248 GLN A O 1
ATOM 2005 N N . LYS A 1 249 ? 3.648 12.998 -17.706 1.00 91.19 249 LYS A N 1
ATOM 2006 C CA . LYS A 1 249 ? 4.670 13.531 -18.618 1.00 91.19 249 LYS A CA 1
ATOM 2007 C C . LYS A 1 249 ? 5.145 12.466 -19.600 1.00 91.19 249 LYS A C 1
ATOM 2009 O O . LYS A 1 249 ? 5.200 12.732 -20.796 1.00 91.19 249 LYS A O 1
ATOM 2014 N N . THR A 1 250 ? 5.394 11.250 -19.116 1.00 89.62 250 THR A N 1
ATOM 2015 C CA . THR A 1 250 ? 5.776 10.108 -19.962 1.00 89.62 250 THR A CA 1
ATOM 2016 C C . THR A 1 250 ? 4.679 9.750 -20.970 1.00 89.62 250 THR A C 1
ATOM 2018 O O . THR A 1 250 ? 4.990 9.353 -22.082 1.00 89.62 250 THR A O 1
ATOM 2021 N N . SER A 1 251 ? 3.401 9.930 -20.619 1.00 88.19 251 SER A N 1
ATOM 2022 C CA . SER A 1 251 ? 2.257 9.718 -21.527 1.00 88.19 251 SER A CA 1
ATOM 2023 C C . SER A 1 251 ? 1.976 10.843 -22.517 1.00 88.19 251 SER A C 1
ATOM 2025 O O . SER A 1 251 ? 1.209 10.662 -23.464 1.00 88.19 251 SER A O 1
ATOM 2027 N N . GLN A 1 252 ? 2.608 11.997 -22.330 1.00 86.25 252 GLN A N 1
ATOM 2028 C CA . GLN A 1 252 ? 2.484 13.153 -23.217 1.00 86.25 252 GLN A CA 1
ATOM 2029 C C . GLN A 1 252 ? 3.707 13.324 -24.119 1.00 86.25 252 GLN A C 1
ATOM 2031 O O . GLN A 1 252 ? 3.600 13.909 -25.195 1.00 86.25 252 GLN A O 1
ATOM 2036 N N . GLN A 1 253 ? 4.859 12.801 -23.704 1.00 81.19 253 GLN A N 1
ATOM 2037 C CA . GLN A 1 253 ? 6.100 12.864 -24.458 1.00 81.19 253 GLN A CA 1
ATOM 2038 C C . GLN A 1 253 ? 6.348 11.528 -25.160 1.00 81.19 253 GLN A C 1
ATOM 2040 O O . GLN A 1 253 ? 6.644 10.543 -24.480 1.00 81.19 253 GLN A O 1
ATOM 2045 N N . PRO A 1 254 ? 6.269 11.467 -26.506 1.00 70.38 254 PRO A N 1
ATOM 2046 C CA . PRO A 1 254 ? 6.653 10.257 -27.213 1.00 70.38 254 PRO A CA 1
ATOM 2047 C C . PRO A 1 254 ? 8.081 9.890 -26.798 1.00 70.38 254 PRO A C 1
ATOM 2049 O O . PRO A 1 254 ? 8.930 10.789 -26.747 1.00 70.38 254 PRO A O 1
ATOM 2052 N N . PRO A 1 255 ? 8.360 8.611 -26.473 1.00 67.94 255 PRO A N 1
ATOM 2053 C CA . PRO A 1 255 ? 9.703 8.182 -26.145 1.00 67.94 255 PRO A CA 1
ATOM 2054 C C . PRO A 1 255 ? 10.599 8.673 -27.266 1.00 67.94 255 PRO A C 1
ATOM 2056 O O . PRO A 1 255 ? 10.294 8.426 -28.438 1.00 67.94 255 PRO A O 1
ATOM 2059 N N . ILE A 1 256 ? 11.648 9.426 -26.900 1.00 59.50 256 ILE A N 1
ATOM 2060 C CA . ILE A 1 256 ? 12.638 9.926 -27.856 1.00 59.50 256 ILE A CA 1
ATOM 2061 C C . ILE A 1 256 ? 12.947 8.732 -28.742 1.00 59.50 256 ILE A C 1
ATOM 2063 O O . ILE A 1 256 ? 13.348 7.697 -28.187 1.00 59.50 256 ILE A O 1
ATOM 2067 N N . PRO A 1 257 ? 12.691 8.818 -30.064 1.00 50.09 257 PRO A N 1
ATOM 2068 C CA . PRO A 1 257 ? 12.964 7.706 -30.936 1.00 50.09 257 PRO A CA 1
ATOM 2069 C C . PRO A 1 257 ? 14.386 7.302 -30.610 1.00 50.09 257 PRO A C 1
ATOM 2071 O O . PRO A 1 257 ? 15.304 8.121 -30.724 1.00 50.09 257 PRO A O 1
ATOM 2074 N N . ARG A 1 258 ? 14.582 6.060 -30.155 1.00 50.75 258 ARG A N 1
ATOM 2075 C CA . ARG A 1 258 ? 15.888 5.434 -30.291 1.00 50.75 258 ARG A CA 1
ATOM 2076 C C . ARG A 1 258 ? 16.052 5.326 -31.796 1.00 50.75 258 ARG A C 1
ATOM 2078 O O . ARG A 1 258 ? 15.756 4.288 -32.375 1.00 50.75 258 ARG A O 1
ATOM 2085 N N . LEU A 1 259 ? 16.395 6.450 -32.437 1.00 45.19 259 LEU A N 1
ATOM 2086 C CA . LEU A 1 259 ? 16.870 6.540 -33.795 1.00 45.19 259 LEU A CA 1
ATOM 2087 C C . LEU A 1 259 ? 18.013 5.562 -33.771 1.00 45.19 259 LEU A C 1
ATOM 2089 O O . LEU A 1 259 ? 19.064 5.833 -33.199 1.00 45.19 259 LEU A O 1
ATOM 2093 N N . SER A 1 260 ? 17.684 4.373 -34.258 1.00 45.09 260 SER A N 1
ATOM 2094 C CA . SER A 1 260 ? 18.529 3.224 -34.461 1.00 45.09 260 SER A CA 1
ATOM 2095 C C . SER A 1 260 ? 19.956 3.711 -34.602 1.00 45.09 260 SER A C 1
ATOM 2097 O O . SER A 1 260 ? 20.319 4.242 -35.655 1.00 45.09 260 SER A O 1
ATOM 2099 N N . LEU A 1 261 ? 20.744 3.560 -33.536 1.00 47.34 261 LEU A N 1
ATOM 2100 C CA . LEU A 1 261 ? 22.175 3.823 -33.586 1.00 47.34 261 LEU A CA 1
ATOM 2101 C C . LEU A 1 261 ? 22.754 3.058 -34.791 1.00 47.34 261 LEU A C 1
ATOM 2103 O O . LEU A 1 261 ? 23.576 3.589 -35.518 1.00 47.34 261 LEU A O 1
ATOM 2107 N N . GLY A 1 262 ? 22.171 1.894 -35.117 1.00 49.00 262 GLY A N 1
ATOM 2108 C CA . GLY A 1 262 ? 22.386 1.152 -36.360 1.00 49.00 262 GLY A CA 1
ATOM 2109 C C . GLY A 1 262 ? 22.104 1.906 -37.672 1.00 49.00 262 GLY A C 1
ATOM 2110 O O . GLY A 1 262 ? 22.930 1.815 -38.570 1.00 49.00 262 GLY A O 1
ATOM 2111 N N . ARG A 1 263 ? 21.021 2.693 -37.825 1.00 50.34 263 ARG A N 1
ATOM 2112 C CA . ARG A 1 263 ? 20.815 3.512 -39.048 1.00 50.34 263 ARG A CA 1
ATOM 2113 C C . ARG A 1 263 ? 21.711 4.748 -39.077 1.00 50.34 263 ARG A C 1
ATOM 2115 O O . ARG A 1 263 ? 22.127 5.143 -40.157 1.00 50.34 263 ARG A O 1
ATOM 2122 N N . LEU A 1 264 ? 22.033 5.342 -37.927 1.00 49.47 264 LEU A N 1
ATOM 2123 C CA . LEU A 1 264 ? 22.950 6.489 -37.841 1.00 49.47 264 LEU A CA 1
ATOM 2124 C C . LEU A 1 264 ? 24.406 6.077 -38.127 1.00 49.47 264 LEU A C 1
ATOM 2126 O O . LEU A 1 264 ? 25.115 6.785 -38.838 1.00 49.47 264 LEU A O 1
ATOM 2130 N N . VAL A 1 265 ? 24.822 4.897 -37.659 1.00 57.22 265 VAL A N 1
ATOM 2131 C CA . VAL A 1 265 ? 26.116 4.278 -37.982 1.00 57.22 265 VAL A CA 1
ATOM 2132 C C . VAL A 1 265 ? 26.140 3.794 -39.434 1.00 57.22 265 VAL A C 1
ATOM 2134 O O . VAL A 1 265 ? 27.112 4.063 -40.132 1.00 57.22 265 VAL A O 1
ATOM 2137 N N . ALA A 1 266 ? 25.062 3.185 -39.946 1.00 53.59 266 ALA A N 1
ATOM 2138 C CA . ALA A 1 266 ? 24.974 2.797 -41.357 1.00 53.59 266 ALA A CA 1
ATOM 2139 C C . ALA A 1 266 ? 25.038 4.011 -42.297 1.00 53.59 266 ALA A C 1
ATOM 2141 O O . ALA A 1 266 ? 25.724 3.959 -43.317 1.00 53.59 266 ALA A O 1
ATOM 2142 N N . LYS A 1 267 ? 24.396 5.129 -41.936 1.00 52.84 267 LYS A N 1
ATOM 2143 C CA . LYS A 1 267 ? 24.455 6.371 -42.716 1.00 52.84 267 LYS A CA 1
ATOM 2144 C C . LYS A 1 267 ? 25.852 7.008 -42.665 1.00 52.84 267 LYS A C 1
ATOM 2146 O O . LYS A 1 267 ? 26.380 7.347 -43.717 1.00 52.84 267 LYS A O 1
ATOM 2151 N N . LYS A 1 268 ? 26.524 7.015 -41.503 1.00 55.56 268 LYS A N 1
ATOM 2152 C CA . LYS A 1 268 ? 27.929 7.460 -41.383 1.00 55.56 268 LYS A CA 1
ATOM 2153 C C . LYS A 1 268 ? 28.934 6.568 -42.122 1.00 55.56 268 LYS A C 1
ATOM 2155 O O . LYS A 1 268 ? 29.879 7.087 -42.703 1.00 55.56 268 LYS A O 1
ATOM 2160 N N . CYS A 1 269 ? 28.743 5.248 -42.150 1.00 53.47 269 CYS A N 1
ATOM 2161 C CA . CYS A 1 269 ? 29.577 4.342 -42.952 1.00 53.47 269 CYS A CA 1
ATOM 2162 C C . CYS A 1 269 ? 29.337 4.497 -44.462 1.00 53.47 269 CYS A C 1
ATOM 2164 O O . CYS A 1 269 ? 30.240 4.232 -45.253 1.00 53.47 269 CYS A O 1
ATOM 2166 N N . SER A 1 270 ? 28.140 4.935 -44.857 1.00 51.72 270 SER A N 1
ATOM 2167 C CA . SER A 1 270 ? 27.806 5.241 -46.252 1.00 51.72 270 SER A CA 1
ATOM 2168 C C . SER A 1 270 ? 28.406 6.582 -46.688 1.00 51.72 270 SER A C 1
ATOM 2170 O O . SER A 1 270 ? 28.969 6.676 -47.771 1.00 51.72 270 SER A O 1
ATOM 2172 N N . GLU A 1 271 ? 28.373 7.594 -45.818 1.00 52.28 271 GLU A N 1
ATOM 2173 C CA . GLU A 1 271 ? 28.957 8.922 -46.064 1.00 52.28 271 GLU A CA 1
ATOM 2174 C C . GLU A 1 271 ? 30.502 8.888 -46.046 1.00 52.28 271 GLU A C 1
ATOM 2176 O O . GLU A 1 271 ? 31.146 9.516 -46.883 1.00 52.28 271 GLU A O 1
ATOM 2181 N N . ALA A 1 272 ? 31.122 8.058 -45.195 1.00 47.78 272 ALA A N 1
ATOM 2182 C CA . ALA A 1 272 ? 32.580 7.872 -45.167 1.00 47.78 272 ALA A CA 1
ATOM 2183 C C . ALA A 1 272 ? 33.150 7.133 -46.397 1.00 47.78 272 ALA A C 1
ATOM 2185 O O . ALA A 1 272 ? 34.339 7.256 -46.680 1.00 47.78 272 ALA A O 1
ATOM 2186 N N . LYS A 1 273 ? 32.322 6.392 -47.149 1.00 46.19 273 LYS A N 1
ATOM 2187 C CA . LYS A 1 273 ? 3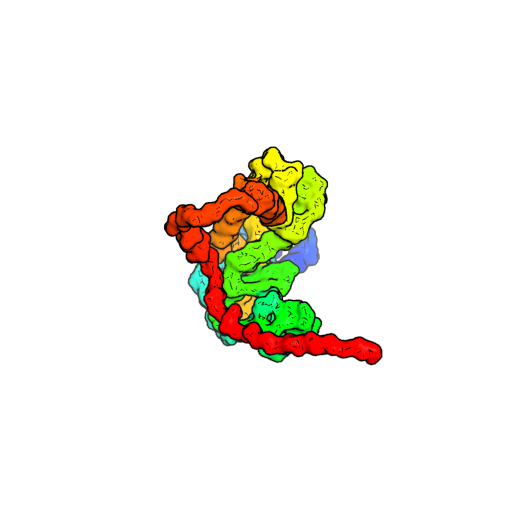2.716 5.779 -48.433 1.00 46.19 273 LYS A CA 1
ATOM 2188 C C . LYS A 1 273 ? 32.652 6.749 -49.615 1.00 46.19 273 LYS A C 1
ATOM 2190 O O . LYS A 1 273 ? 33.210 6.442 -50.662 1.00 46.19 273 LYS A O 1
ATOM 2195 N N . ILE A 1 274 ? 31.987 7.894 -49.457 1.00 49.62 274 ILE A N 1
ATOM 2196 C CA . ILE A 1 274 ? 31.847 8.911 -50.509 1.00 49.62 274 ILE A CA 1
ATOM 2197 C C . ILE A 1 274 ? 32.890 10.031 -50.330 1.00 49.62 274 ILE A C 1
ATOM 2199 O O . ILE A 1 274 ? 33.302 10.640 -51.311 1.00 49.62 274 ILE A O 1
ATOM 2203 N N . SER A 1 275 ? 33.395 10.255 -49.110 1.00 43.41 275 SER A N 1
ATOM 2204 C CA . SER A 1 275 ? 34.380 11.312 -48.812 1.00 43.41 275 SER A CA 1
ATOM 2205 C C . SER A 1 275 ? 35.838 10.846 -48.683 1.00 43.41 275 SER A C 1
ATOM 2207 O O . SER A 1 275 ? 36.674 11.603 -48.201 1.00 43.41 275 SER A O 1
ATOM 2209 N N . SER A 1 276 ? 36.199 9.643 -49.143 1.00 39.88 276 SER A N 1
ATOM 2210 C CA . SER A 1 276 ? 37.608 9.219 -49.254 1.00 39.88 276 SER A CA 1
ATOM 2211 C C . SER A 1 276 ? 38.266 9.676 -50.565 1.00 39.88 276 SER A C 1
ATOM 2213 O O . SER A 1 276 ? 39.017 8.932 -51.193 1.00 39.88 276 SER A O 1
ATOM 2215 N N . ALA A 1 277 ? 37.982 10.910 -50.972 1.00 40.62 277 ALA A N 1
ATOM 2216 C CA . ALA A 1 277 ? 38.809 11.688 -51.875 1.00 40.62 277 ALA A CA 1
ATOM 2217 C C . ALA A 1 277 ? 38.840 13.118 -51.324 1.00 40.62 277 ALA A C 1
ATOM 2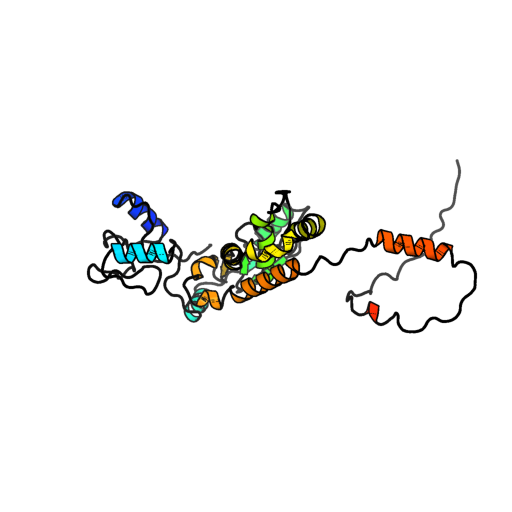219 O O . ALA A 1 277 ? 37.792 13.705 -51.074 1.00 40.62 277 ALA A O 1
ATOM 2220 N N . VAL A 1 278 ? 40.052 13.654 -51.189 1.00 33.41 278 VAL A N 1
ATOM 2221 C CA . VAL A 1 278 ? 40.426 14.991 -50.699 1.00 33.41 278 VAL A CA 1
ATOM 2222 C C . VAL A 1 278 ? 40.803 15.068 -49.205 1.00 33.41 278 VAL A C 1
ATOM 2224 O O . VAL A 1 278 ? 40.054 14.750 -48.288 1.00 33.41 278 VAL A O 1
ATOM 2227 N N . THR A 1 279 ? 42.061 15.468 -49.032 1.00 32.03 279 THR A N 1
ATOM 2228 C CA . THR A 1 279 ? 42.930 15.624 -47.857 1.00 32.03 279 THR A CA 1
ATOM 2229 C C . THR A 1 279 ? 42.520 16.771 -46.905 1.00 32.03 279 THR A C 1
ATOM 2231 O O . THR A 1 279 ? 41.624 17.548 -47.224 1.00 32.03 279 THR A O 1
ATOM 2234 N N . PRO A 1 280 ? 43.143 16.875 -45.707 1.00 36.53 280 PRO A N 1
ATOM 2235 C CA . PRO A 1 280 ? 42.523 17.453 -44.519 1.00 36.53 280 PRO A CA 1
ATOM 2236 C C . PRO A 1 280 ? 42.862 18.931 -44.316 1.00 36.53 280 PRO A C 1
ATOM 2238 O O . PRO A 1 280 ? 44.025 19.314 -44.414 1.00 36.53 280 PRO A O 1
ATOM 2241 N N . GLN A 1 281 ? 41.887 19.730 -43.879 1.00 29.45 281 GLN A N 1
ATOM 2242 C CA . GLN A 1 281 ? 42.167 20.947 -43.118 1.00 29.45 281 GLN A CA 1
ATOM 2243 C C . GLN A 1 281 ? 41.019 21.298 -42.160 1.00 29.45 281 GLN A C 1
ATOM 2245 O O . GLN A 1 281 ? 39.864 21.420 -42.551 1.00 29.45 281 GLN A O 1
ATOM 2250 N N . SER A 1 282 ? 41.408 21.406 -40.884 1.00 37.88 282 SER A N 1
ATOM 2251 C CA . SER A 1 282 ? 40.801 22.145 -39.768 1.00 37.88 282 SER A CA 1
ATOM 2252 C C . SER A 1 282 ? 39.273 22.155 -39.627 1.00 37.88 282 SER A C 1
ATOM 2254 O O . SER A 1 282 ? 38.586 22.966 -40.243 1.00 37.88 282 SER A O 1
ATOM 2256 N N . ALA A 1 283 ? 38.765 21.374 -38.668 1.00 30.86 283 ALA A N 1
ATOM 2257 C CA . ALA A 1 283 ? 37.449 21.599 -38.078 1.00 30.86 283 ALA A CA 1
ATOM 2258 C C . ALA A 1 283 ? 37.584 21.990 -36.599 1.00 30.86 283 ALA A C 1
ATOM 2260 O O . ALA A 1 283 ? 38.281 21.357 -35.808 1.00 30.86 283 ALA A O 1
ATOM 2261 N N . SER A 1 284 ? 36.910 23.091 -36.306 1.00 36.94 284 SER A N 1
ATOM 2262 C CA . SER A 1 284 ? 36.882 23.939 -35.126 1.00 36.94 284 SER A CA 1
ATOM 2263 C C . SER A 1 284 ? 36.327 23.295 -33.850 1.00 36.94 284 SER A C 1
ATOM 2265 O O . SER A 1 284 ? 35.566 22.329 -33.866 1.00 36.94 284 SER A O 1
ATOM 2267 N N . ALA A 1 285 ? 36.689 23.919 -32.730 1.00 38.25 285 ALA A N 1
ATOM 2268 C CA . ALA A 1 285 ? 36.436 23.560 -31.338 1.00 38.25 285 ALA A CA 1
ATOM 2269 C C . ALA A 1 285 ? 34.960 23.624 -30.874 1.00 38.25 285 ALA A C 1
ATOM 2271 O O . ALA A 1 285 ? 34.646 24.276 -29.882 1.00 38.25 285 ALA A O 1
ATOM 2272 N N . SER A 1 286 ? 34.045 22.916 -31.541 1.00 42.25 286 SER A N 1
ATOM 2273 C CA . SER A 1 286 ? 32.628 22.843 -31.123 1.00 42.25 286 SER A CA 1
ATOM 2274 C C . SER A 1 286 ? 32.166 21.445 -30.694 1.00 42.25 286 SER A C 1
ATOM 2276 O O . SER A 1 286 ? 31.043 21.282 -30.228 1.00 42.25 286 SER A O 1
ATOM 2278 N N . THR A 1 287 ? 33.035 20.434 -30.765 1.00 41.25 287 THR A N 1
ATOM 2279 C CA . THR A 1 287 ? 32.691 19.033 -30.443 1.00 41.25 287 THR A CA 1
ATOM 2280 C C . THR A 1 287 ? 33.043 18.620 -29.007 1.00 41.25 287 THR A C 1
ATOM 2282 O O . THR A 1 287 ? 32.614 17.565 -28.550 1.00 41.25 287 THR A O 1
ATOM 2285 N N . ALA A 1 288 ? 33.789 19.446 -28.266 1.00 32.84 288 ALA A N 1
ATOM 2286 C CA . ALA A 1 288 ? 34.228 19.134 -26.901 1.00 32.84 288 ALA A CA 1
ATOM 2287 C C . ALA A 1 288 ? 33.157 19.416 -25.825 1.00 32.84 288 ALA A C 1
ATOM 2289 O O . ALA A 1 288 ? 33.147 18.766 -24.783 1.00 32.84 288 ALA A O 1
ATOM 2290 N N . ALA A 1 289 ? 32.214 20.330 -26.084 1.00 35.91 289 ALA A N 1
ATOM 2291 C CA . ALA A 1 289 ? 31.188 20.713 -25.108 1.00 35.91 289 ALA A CA 1
ATOM 2292 C C . ALA A 1 289 ? 30.058 19.671 -24.956 1.00 35.91 289 ALA A C 1
ATOM 2294 O O . ALA A 1 289 ? 29.435 19.580 -23.902 1.00 35.91 289 ALA A O 1
ATOM 2295 N N . ALA A 1 290 ? 29.814 18.835 -25.972 1.00 35.28 290 ALA A N 1
ATOM 2296 C CA . ALA A 1 290 ? 28.744 17.831 -25.941 1.00 35.28 290 ALA A CA 1
ATOM 2297 C C . ALA A 1 290 ? 29.115 16.542 -25.175 1.00 35.28 290 ALA A C 1
ATOM 2299 O O . ALA A 1 290 ? 28.239 15.743 -24.856 1.00 35.28 290 ALA A O 1
ATOM 2300 N N . LEU A 1 291 ? 30.398 16.339 -24.857 1.00 36.62 291 LEU A N 1
ATOM 2301 C CA . LEU A 1 291 ? 30.912 15.127 -24.204 1.00 36.62 291 LEU A CA 1
ATOM 2302 C C . LEU A 1 291 ? 31.127 15.271 -22.687 1.00 36.62 291 LEU A C 1
ATOM 2304 O O . LEU A 1 291 ? 31.447 14.287 -22.032 1.00 36.62 291 LEU A O 1
ATOM 2308 N N . GLN A 1 292 ? 30.900 16.456 -22.107 1.00 39.72 292 GLN A N 1
ATOM 2309 C CA . GLN A 1 292 ? 31.037 16.693 -20.659 1.00 39.72 292 GLN A CA 1
ATOM 2310 C C . GLN A 1 292 ? 29.717 16.612 -19.867 1.00 39.72 292 GLN A C 1
ATOM 2312 O O . GLN A 1 292 ? 29.743 16.645 -18.641 1.00 39.72 292 GLN A O 1
ATOM 2317 N N . LEU A 1 293 ? 28.567 16.445 -20.532 1.00 38.06 293 LEU A N 1
ATOM 2318 C CA . LEU A 1 293 ? 27.254 16.292 -19.875 1.00 38.06 293 LEU A CA 1
ATOM 2319 C C . LEU A 1 293 ? 26.829 14.830 -19.647 1.00 38.06 293 LEU A C 1
ATOM 2321 O O . LEU A 1 293 ? 25.823 14.577 -18.990 1.00 38.06 293 LEU A O 1
ATOM 2325 N N . ALA A 1 294 ? 27.603 13.862 -20.140 1.00 34.31 294 ALA A N 1
ATOM 2326 C CA . ALA A 1 294 ? 27.434 12.446 -19.832 1.00 34.31 294 ALA A CA 1
ATOM 2327 C C . ALA A 1 294 ? 28.538 12.026 -18.856 1.00 34.31 294 ALA A C 1
ATOM 2329 O O . ALA A 1 294 ? 29.559 11.466 -19.246 1.00 34.31 294 ALA A O 1
ATOM 2330 N N . GLY A 1 295 ? 28.358 12.373 -17.582 1.00 30.95 295 GLY A N 1
ATOM 2331 C CA . GLY A 1 295 ? 29.287 11.994 -16.527 1.00 30.95 295 GLY A CA 1
ATOM 2332 C C . GLY A 1 295 ? 29.400 10.477 -16.419 1.00 30.95 295 GLY A C 1
ATOM 2333 O O . GLY A 1 295 ? 28.487 9.832 -15.920 1.00 30.95 295 GLY A O 1
ATOM 2334 N N . ASN A 1 296 ? 30.525 9.928 -16.875 1.00 33.22 296 ASN A N 1
ATOM 2335 C CA . ASN A 1 296 ? 31.122 8.708 -16.349 1.00 33.22 296 ASN A CA 1
ATOM 2336 C C . ASN A 1 296 ? 32.642 8.769 -16.549 1.00 33.22 296 ASN A C 1
ATOM 2338 O O . ASN A 1 296 ? 33.142 9.028 -17.642 1.00 33.22 296 ASN A O 1
ATOM 2342 N N . ASN A 1 297 ? 33.355 8.570 -15.441 1.00 31.31 297 ASN A N 1
ATOM 2343 C CA . ASN A 1 297 ? 34.807 8.586 -15.321 1.00 31.31 297 ASN A CA 1
ATOM 2344 C C . ASN A 1 297 ? 35.472 7.607 -16.299 1.00 31.31 297 ASN A C 1
ATOM 2346 O O . ASN A 1 297 ? 35.339 6.396 -16.150 1.00 31.31 297 ASN A O 1
ATOM 2350 N N . VAL A 1 298 ? 36.256 8.133 -17.241 1.00 34.66 298 VAL A N 1
ATOM 2351 C CA . VAL A 1 298 ? 37.282 7.370 -17.961 1.00 34.66 298 VAL A CA 1
ATOM 2352 C C . VAL A 1 298 ? 38.609 7.608 -17.247 1.00 34.66 298 VAL A C 1
ATOM 2354 O O . VAL A 1 298 ? 39.373 8.506 -17.592 1.00 34.66 298 VAL A O 1
ATOM 2357 N N . LYS A 1 299 ? 38.866 6.810 -16.216 1.00 35.62 299 LYS A N 1
ATOM 2358 C CA . LYS A 1 299 ? 40.219 6.450 -15.793 1.00 35.62 299 LYS A CA 1
ATOM 2359 C C . LYS A 1 299 ? 40.223 4.941 -15.582 1.00 35.62 299 LYS A C 1
ATOM 2361 O O . LYS A 1 299 ? 39.224 4.390 -15.142 1.00 35.62 299 LYS A O 1
ATOM 2366 N N . ASP A 1 300 ? 41.334 4.330 -15.962 1.00 34.53 300 ASP A N 1
ATOM 2367 C CA . ASP A 1 300 ? 41.615 2.891 -15.969 1.00 34.53 300 ASP A CA 1
ATOM 2368 C C . ASP A 1 300 ? 41.080 2.113 -17.171 1.00 34.53 300 ASP A C 1
ATOM 2370 O O . ASP A 1 300 ? 40.223 1.248 -17.060 1.00 34.53 300 ASP A O 1
ATOM 2374 N N . LEU A 1 301 ? 41.661 2.402 -18.339 1.00 30.80 301 LEU A N 1
ATOM 2375 C CA . LEU A 1 301 ? 41.940 1.403 -19.384 1.00 30.80 301 LEU A CA 1
ATOM 2376 C C . LEU A 1 301 ? 43.032 1.934 -20.332 1.00 30.80 301 LEU A C 1
ATOM 2378 O O . LEU A 1 301 ? 42.873 2.025 -21.545 1.00 30.80 301 LEU A O 1
ATOM 2382 N N . GLN A 1 302 ? 44.175 2.317 -19.759 1.00 32.78 302 GLN A N 1
ATOM 2383 C CA . GLN A 1 302 ? 45.428 2.478 -20.498 1.00 32.78 302 GLN A CA 1
ATOM 2384 C C . GLN A 1 302 ? 46.561 1.854 -19.690 1.00 32.78 302 GLN A C 1
ATOM 2386 O O . GLN A 1 302 ? 47.096 2.470 -18.778 1.00 32.78 302 GLN A O 1
ATOM 2391 N N . THR A 1 303 ? 46.843 0.595 -20.019 1.00 32.50 303 THR A N 1
ATOM 2392 C CA . THR A 1 303 ? 48.020 -0.262 -19.756 1.00 32.50 303 THR A CA 1
ATOM 2393 C C . THR A 1 303 ? 47.427 -1.675 -19.796 1.00 32.50 303 THR A C 1
ATOM 2395 O O . THR A 1 303 ? 46.614 -2.034 -18.966 1.00 32.50 303 THR A O 1
ATOM 2398 N N . VAL A 1 304 ? 47.592 -2.494 -20.831 1.00 30.23 304 VAL A N 1
ATOM 2399 C CA . VAL A 1 304 ? 48.834 -3.114 -21.280 1.00 30.23 304 VAL A CA 1
ATOM 2400 C C . VAL A 1 304 ? 48.585 -3.643 -22.703 1.00 30.23 304 VAL A C 1
ATOM 2402 O O . VAL A 1 304 ? 47.946 -4.673 -22.882 1.00 30.23 304 VAL A O 1
ATOM 2405 N N . PHE A 1 305 ? 49.108 -2.970 -23.729 1.00 28.33 305 PHE A N 1
ATOM 2406 C CA . PH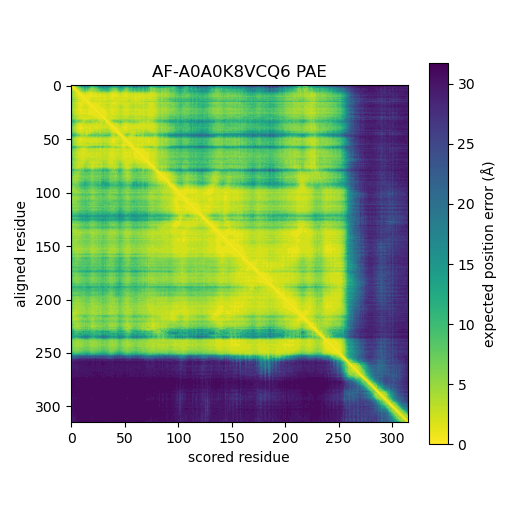E A 1 305 ? 49.407 -3.613 -25.012 1.00 28.33 305 PHE A CA 1
ATOM 2407 C C . PHE A 1 305 ? 50.926 -3.782 -25.075 1.00 28.33 305 PHE A C 1
ATOM 2409 O O . PHE A 1 305 ? 51.647 -2.888 -25.511 1.00 28.33 305 PHE A O 1
ATOM 2416 N N . LYS A 1 306 ? 51.427 -4.927 -24.598 1.00 30.12 306 LYS A N 1
ATOM 2417 C CA . LYS A 1 306 ? 52.755 -5.420 -24.974 1.00 30.12 306 LYS A CA 1
ATOM 2418 C C . LYS A 1 306 ? 52.573 -6.594 -25.925 1.00 30.12 306 LYS A C 1
ATOM 2420 O O . LYS A 1 306 ? 51.929 -7.585 -25.603 1.00 30.12 306 LYS A O 1
ATOM 2425 N N . ALA A 1 307 ? 53.133 -6.415 -27.114 1.00 31.53 307 ALA A N 1
ATOM 2426 C CA . ALA A 1 307 ? 53.183 -7.372 -28.199 1.00 31.53 307 ALA A CA 1
ATOM 2427 C C . ALA A 1 307 ? 53.789 -8.714 -27.761 1.00 31.53 307 ALA A C 1
ATOM 2429 O O . ALA A 1 307 ? 54.874 -8.743 -27.180 1.00 31.53 307 ALA A O 1
ATOM 2430 N N . GLN A 1 308 ? 53.155 -9.820 -28.149 1.00 31.19 308 GLN A N 1
ATOM 2431 C CA . GLN A 1 308 ? 53.828 -11.109 -28.270 1.00 31.19 308 GLN A CA 1
ATOM 2432 C C . GLN A 1 308 ? 53.559 -11.707 -29.652 1.00 31.19 308 GLN A C 1
ATOM 2434 O O . GLN A 1 308 ? 52.427 -11.969 -30.052 1.00 31.19 308 GLN A O 1
ATOM 2439 N N . LYS A 1 309 ? 54.662 -11.860 -30.394 1.00 32.31 309 LYS A N 1
ATOM 2440 C CA . LYS A 1 309 ? 54.784 -12.567 -31.668 1.00 32.31 309 LYS A CA 1
ATOM 2441 C C . LYS A 1 309 ? 54.320 -14.015 -31.500 1.00 32.31 309 LYS A C 1
ATOM 2443 O O . LYS A 1 309 ? 54.903 -14.743 -30.704 1.00 32.31 309 LYS A O 1
ATOM 2448 N N . ILE A 1 310 ? 53.371 -14.455 -32.319 1.00 32.78 310 ILE A N 1
ATOM 2449 C CA . ILE A 1 310 ? 53.100 -15.882 -32.528 1.00 32.78 310 ILE A CA 1
ATOM 2450 C C . ILE A 1 310 ? 53.914 -16.333 -33.745 1.00 32.78 310 ILE A C 1
ATOM 2452 O O . ILE A 1 310 ? 53.669 -15.901 -34.873 1.00 32.78 310 ILE A O 1
ATOM 2456 N N . MET A 1 311 ? 54.923 -17.175 -33.504 1.00 32.06 311 MET A N 1
ATOM 2457 C CA . MET A 1 311 ? 55.644 -17.902 -34.549 1.00 32.06 311 MET A CA 1
ATOM 2458 C C . MET A 1 311 ? 54.748 -19.003 -35.120 1.00 32.06 311 MET A C 1
ATOM 2460 O O . MET A 1 311 ? 54.229 -19.843 -34.390 1.00 32.06 311 MET A O 1
ATOM 2464 N N . LYS A 1 312 ? 54.630 -19.027 -36.449 1.00 33.59 312 LYS A N 1
ATOM 2465 C CA . LYS A 1 312 ? 54.187 -20.194 -37.216 1.00 33.59 312 LYS A CA 1
ATOM 2466 C C . LYS A 1 312 ? 55.205 -21.327 -37.051 1.00 33.59 312 LYS A C 1
ATOM 2468 O O . LYS A 1 312 ? 56.382 -21.121 -37.343 1.00 33.59 312 LYS A O 1
ATOM 2473 N N . ARG A 1 313 ? 54.739 -22.539 -36.750 1.00 30.50 313 ARG A N 1
ATOM 2474 C CA . ARG A 1 313 ? 55.357 -23.770 -37.259 1.00 30.50 313 ARG A CA 1
ATOM 2475 C C . ARG A 1 313 ? 54.279 -24.692 -37.821 1.00 30.50 313 ARG A C 1
ATOM 2477 O O . ARG A 1 313 ? 53.214 -24.844 -37.237 1.00 30.50 313 ARG A O 1
ATOM 2484 N N . ARG A 1 314 ? 54.579 -25.185 -39.023 1.00 34.06 314 ARG A N 1
ATOM 2485 C CA . ARG A 1 314 ? 53.890 -26.243 -39.764 1.00 34.06 314 ARG A CA 1
ATOM 2486 C C . ARG A 1 314 ? 54.341 -27.615 -39.249 1.00 34.06 314 ARG A C 1
ATOM 2488 O O . ARG A 1 314 ? 55.456 -27.707 -38.731 1.00 34.06 314 ARG A O 1
ATOM 2495 N N . SER A 1 315 ? 53.509 -28.597 -39.605 1.00 35.75 315 SER A N 1
ATOM 2496 C CA . SER A 1 315 ? 53.649 -30.057 -39.517 1.00 35.75 315 SER A CA 1
ATOM 2497 C C . SER A 1 315 ? 53.173 -30.669 -38.212 1.00 35.75 315 SER A C 1
ATOM 2499 O O . SER A 1 315 ? 53.773 -30.366 -37.162 1.00 35.75 315 SER A O 1
#